Protein 5GTU (pdb70)

Solvent-accessible surface area: 9617 Å² total; per-residue (Å²): 98,84,67,38,79,3,0,0,0,0,0,0,0,6,7,83,102,58,26,126,37,7,24,74,69,0,88,130,12,7,38,90,61,27,10,75,31,0,1,0,0,0,3,1,16,27,147,105,4,62,59,56,0,96,82,5,9,59,57,20,30,8,0,67,0,62,111,9,129,58,126,134,34,55,73,79,59,63,26,92,5,41,92,0,73,0,0,2,7,0,3,44,64,8,144,88,79,40,43,56,76,34,13,9,93,31,15,127,118,32,92,4,18,0,2,0,10,3,40,18,9,124,47,51,19,67,88,61,88,82,52,2,6,3,7,0,0,0,0,16,18,1,117,13,108,134,85,109,134,28,84,20,2,0,0,0,0,10,2,82,63,43,25,0,15,0,12,1,0,16,15,82,68,93,104,22,96,12,52,106,49,78,2,125,64,115,166,77,30,84,54,48,1,0,0,1,88,58,147,39,1,110,21,13,110,66,29,135,120,192

Foldseek 3Di:
DPQKAKEWEAELQQPPPFHPDFDPVVVVVQAADPHAAYAYQANCADVVSVVVVCRRYVHYAYAYDPRHPDPPHHQKDWDDDAPWIEIHHAQPPDPPGPDPVSQVVVCVVSVGQEYEYEQVLDWDWDDDPQGIYTYFGHSRQGAHPVGDGHWHKIWMWIDHHQKIWIWIWTQDPNDIDIDIDMHGRD/DDVCQEDLPRPDPNHPNVVVVVPD

Nearest PDB structures (foldseek):
  6vab-assembly1_C  TM=9.583E-01  e=1.451E-31  Mus musculus
  8p0x-assembly1_N  TM=9.363E-01  e=7.119E-30  Homo sapiens
  5xcj-assembly1_A  TM=9.632E-01  e=2.012E-25  Entamoeba histolytica
  5xck-assembly2_B  TM=9.568E-01  e=1.853E-23  Entamoeba histolytica
  5xch-assembly2_B  TM=9.525E-01  e=4.375E-23  Entamoeba histolytica

InterPro domains:
  IPR000979 Phosphodiesterase MJ0936/Vps29 [PTHR11124] (1-181)
  IPR000979 Phosphodiesterase MJ0936/Vps29 [TIGR00040] (1-142)
  IPR024654 Calcineurin-like phosphoesterase domain, lpxH-type [PF12850] (1-156)
  IPR028661 Vacuolar protein sorting-associated protein 29 [cd07394] (2-179)
  IPR029052 Metallo-dependent phosphatase-like [G3DSA:3.60.21.10] (1-182)
  IPR029052 Metallo-dependent phosphatase-like [SSF56300] (1-180)

CATH classification: 3.60.21.10

Secondary structure (DSSP, 8-state):
-TT-EEEEEE----TTTT-SS--HHHHHH--TTS-SEEEE-S---SHHHHHHHHHH-SEEEE---TT-S-TTS-SEEEEEETTEEEEEE-STTSSSTT-HHHHHHHHHHHT-SEEEE-SS--EEEEEETTEEEEEE--TT----SS-S----EEEEEEEETTEEEEEEEEEETTEEEEEEEEEE--/--TTTSSTT---TT-HHHHHHH--

Sequence (210 aa):
MAGHRLVLVLGDLHIPHRCNSLPAKFKKLLVPGKIQHILCTGNLCTKESYDYLKTLAGDVHIVRGDFDENLNYPEQKVVTVGQFKIGLIHGHQVIPWGDMASLALLQRQFDVDILISGHTHKFEAFEHENKFYINPGSATGAYNALETNIIPSFVLMDIQASTVVTYVYQLIGDDVKVERIEYKKPQDLMINNPLSQDEGSLWNKFFQDK

GO terms:
  GO:0030906 retromer, cargo-selective complex (C, IDA)
  GO:0005515 protein binding (F, IPI)
  GO:0030904 retromer complex (C, IDA)
  GO:0032456 endocytic recycling (P, IMP)
  GO:0005829 cytosol (C, TAS)
  GO:0005768 endosome (C, IDA)
  GO:0005829 cytosol (C, IDA)
  GO:0032991 protein-containing complex (C, IDA)

B-factor: mean 31.4, std 12.89, range [16.46, 98.5]

Structure (mmCIF, N/CA/C/O backbone):
data_5GTU
#
_entry.id   5GTU
#
_cell.length_a   43.881
_cell.length_b   63.832
_cell.length_c   78.010
_cell.angle_alpha   90.00
_cell.angle_beta   90.00
_cell.angle_gamma   90.00
#
_symmetry.space_group_name_H-M   'P 21 21 21'
#
loop_
_entity.id
_entity.type
_entity.pdbx_description
1 polymer 'Vacuolar protein sorting-associated protein 29'
2 polymer 'TBC1 domain family member 5'
3 water water
#
loop_
_atom_site.group_PDB
_atom_site.id
_atom_site.type_symbol
_atom_site.label_atom_id
_atom_site.label_alt_id
_atom_site.label_comp_id
_atom_site.label_asym_id
_atom_site.label_entity_id
_atom_site.label_seq_id
_atom_site.pdbx_PDB_ins_code
_atom_site.Cartn_x
_atom_site.Cartn_y
_atom_site.Cartn_z
_atom_site.occupancy
_atom_site.B_iso_or_equiv
_atom_site.auth_seq_id
_atom_site.auth_comp_id
_atom_site.auth_asym_id
_atom_site.auth_atom_id
_atom_site.pdbx_PDB_model_num
ATOM 1 N N . MET A 1 1 ? -4.037 5.441 -8.158 1.00 62.87 -3 MET A N 1
ATOM 2 C CA . MET A 1 1 ? -2.832 4.550 -7.929 1.00 62.46 -3 MET A CA 1
ATOM 3 C C . MET A 1 1 ? -3.039 3.227 -7.035 1.00 55.67 -3 MET A C 1
ATOM 4 O O . MET A 1 1 ? -2.141 2.371 -6.951 1.00 50.24 -3 MET A O 1
ATOM 9 N N . ALA A 1 2 ? -4.208 3.007 -6.409 1.00 51.92 -2 ALA A N 1
ATOM 10 C CA . ALA A 1 2 ? -4.551 1.680 -5.785 1.00 44.52 -2 ALA A CA 1
ATOM 11 C C . ALA A 1 2 ? -4.477 0.446 -6.762 1.00 43.17 -2 ALA A C 1
ATOM 12 O O . ALA A 1 2 ? -4.738 0.598 -7.954 1.00 48.82 -2 ALA A O 1
ATOM 14 N N . GLY A 1 3 ? -4.113 -0.760 -6.277 1.00 39.90 -1 GLY A N 1
ATOM 15 C CA . GLY A 1 3 ? -4.012 -1.964 -7.125 1.00 40.17 -1 GLY A CA 1
ATOM 16 C C . GLY A 1 3 ? -2.717 -2.175 -7.869 1.00 40.56 -1 GLY A C 1
ATOM 17 O O . GLY A 1 3 ? -2.573 -3.086 -8.642 1.00 48.38 -1 GLY A O 1
ATOM 18 N N . HIS A 1 4 ? -1.766 -1.267 -7.667 1.00 31.53 0 HIS A N 1
ATOM 19 C CA . HIS A 1 4 ? -0.412 -1.442 -8.079 1.00 29.05 0 HIS A CA 1
ATOM 20 C C . HIS A 1 4 ? 0.434 -2.176 -7.064 1.00 29.27 0 HIS A C 1
ATOM 21 O O . HIS A 1 4 ? 0.155 -2.165 -5.885 1.00 32.93 0 HIS A O 1
ATOM 28 N N . ARG A 1 5 ? 1.420 -2.898 -7.567 1.00 26.38 1 ARG A N 1
ATOM 29 C CA . ARG A 1 5 ? 2.411 -3.581 -6.726 1.00 24.05 1 ARG A CA 1
ATOM 30 C C . ARG A 1 5 ? 3.807 -3.012 -7.006 1.00 24.53 1 ARG A C 1
ATOM 31 O O . ARG A 1 5 ? 4.237 -3.092 -8.088 1.00 25.23 1 ARG A O 1
ATOM 39 N N . LEU A 1 6 ? 4.417 -2.400 -6.024 1.00 22.01 2 LEU A N 1
ATOM 40 C CA . LEU A 1 6 ? 5.722 -1.779 -6.192 1.00 22.00 2 LEU A CA 1
ATOM 41 C C . LEU A 1 6 ? 6.819 -2.686 -5.609 1.00 22.30 2 LEU A C 1
ATOM 42 O O . LEU A 1 6 ? 6.766 -3.113 -4.432 1.00 22.11 2 LEU A O 1
ATOM 47 N N . VAL A 1 7 ? 7.775 -3.004 -6.459 1.00 20.21 3 VAL A N 1
ATOM 48 C CA . VAL A 1 7 ? 8.860 -3.961 -6.120 1.00 19.01 3 VAL A CA 1
ATOM 49 C C . VAL A 1 7 ? 10.232 -3.258 -6.324 1.00 20.04 3 VAL A C 1
ATOM 50 O O . VAL A 1 7 ? 10.557 -2.871 -7.472 1.00 20.74 3 VAL A O 1
ATOM 54 N N . LEU A 1 8 ? 10.941 -3.105 -5.227 1.00 19.08 4 LEU A N 1
ATOM 55 C CA . LEU A 1 8 ? 12.310 -2.598 -5.288 1.00 17.65 4 LEU A CA 1
ATOM 56 C C . LEU A 1 8 ? 13.250 -3.680 -5.747 1.00 18.41 4 LEU A C 1
ATOM 57 O O . LEU A 1 8 ? 13.185 -4.790 -5.196 1.00 18.71 4 LEU A O 1
ATOM 62 N N . VAL A 1 9 ? 14.120 -3.358 -6.667 1.00 18.62 5 VAL A N 1
ATOM 63 C CA . VAL A 1 9 ? 15.122 -4.274 -7.124 1.00 17.60 5 VAL A CA 1
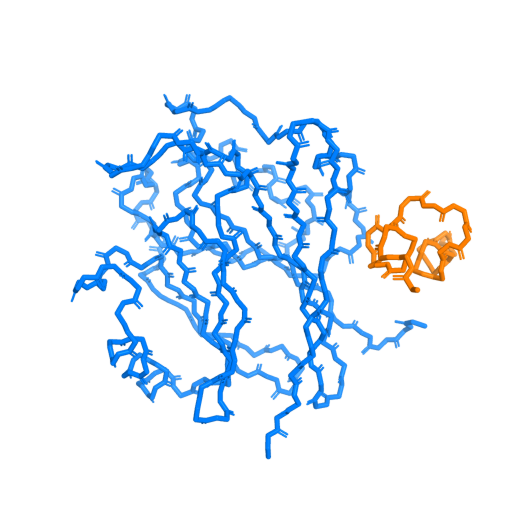ATOM 64 C C . VAL A 1 9 ? 16.506 -3.669 -7.015 1.00 17.31 5 VAL A C 1
ATOM 65 O O . VAL A 1 9 ? 16.735 -2.583 -7.586 1.00 18.12 5 VAL A O 1
ATOM 69 N N . LEU A 1 10 ? 17.374 -4.270 -6.233 1.00 17.58 6 LE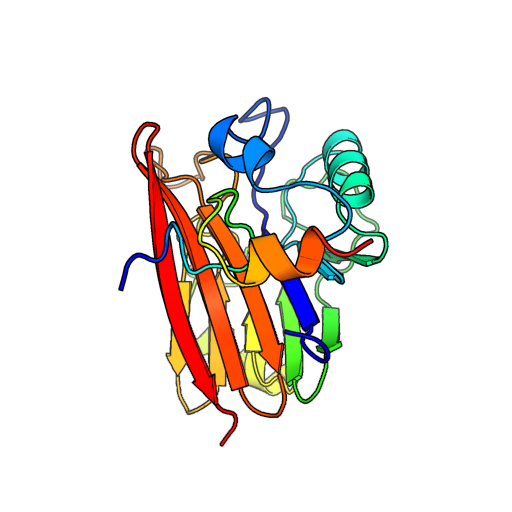U A N 1
ATOM 70 C CA . LEU A 1 10 ? 18.699 -3.665 -6.034 1.00 16.62 6 LEU A CA 1
ATOM 71 C C . LEU A 1 10 ? 19.692 -4.743 -5.624 1.00 18.34 6 LEU A C 1
ATOM 72 O O . LEU A 1 10 ? 19.314 -5.881 -5.228 1.00 18.48 6 LEU A O 1
ATOM 77 N N . GLY A 1 11 ? 20.978 -4.383 -5.589 1.00 18.23 7 GLY A N 1
ATOM 78 C CA . GLY A 1 11 ? 21.973 -5.288 -5.085 1.00 18.95 7 GLY A CA 1
ATOM 79 C C . GLY A 1 11 ? 23.366 -4.791 -5.377 1.00 18.26 7 GLY A C 1
ATOM 80 O O . GLY A 1 11 ? 23.570 -3.634 -5.784 1.00 18.23 7 GLY A O 1
ATOM 81 N N . ASP A 1 12 ? 24.333 -5.685 -5.132 1.00 17.93 8 ASP A N 1
ATOM 82 C CA . ASP A 1 12 ? 25.756 -5.347 -5.343 1.00 18.65 8 ASP A CA 1
ATOM 83 C C . ASP A 1 12 ? 26.120 -4.064 -4.583 1.00 19.69 8 ASP A C 1
ATOM 84 O O . ASP A 1 12 ? 26.870 -3.212 -5.111 1.00 20.32 8 ASP A O 1
ATOM 89 N N . LEU A 1 13 ? 25.695 -4.036 -3.361 1.00 19.00 9 LEU A N 1
ATOM 90 C CA . LEU A 1 13 ? 25.978 -2.924 -2.420 1.00 19.60 9 LEU A CA 1
ATOM 91 C C . LEU A 1 13 ? 27.482 -2.956 -2.020 1.00 21.67 9 LEU A C 1
ATOM 92 O O . LEU A 1 13 ? 28.125 -1.893 -1.942 1.00 22.70 9 LEU A O 1
ATOM 97 N N . HIS A 1 14 ? 27.961 -4.136 -1.598 1.00 20.30 10 HIS A N 1
ATOM 98 C CA . HIS A 1 14 ? 29.349 -4.302 -1.186 1.00 20.50 10 HIS A CA 1
ATOM 99 C C . HIS A 1 14 ? 29.680 -3.368 0.005 1.00 24.02 10 HIS A C 1
ATOM 100 O O . HIS A 1 14 ? 30.741 -2.828 0.094 1.00 25.09 10 HIS A O 1
ATOM 107 N N . ILE A 1 15 ? 28.753 -3.290 0.939 1.00 23.43 11 ILE A N 1
ATOM 108 C CA . ILE A 1 15 ? 28.927 -2.636 2.219 1.00 25.01 11 ILE A CA 1
ATOM 109 C C . ILE A 1 15 ? 29.354 -3.730 3.242 1.00 25.93 11 ILE A C 1
ATOM 110 O O . ILE A 1 15 ? 28.670 -4.729 3.335 1.00 24.90 11 ILE A O 1
ATOM 115 N N . PRO A 1 16 ? 30.441 -3.558 3.979 1.00 25.14 12 PRO A N 1
ATOM 116 C CA . PRO A 1 16 ? 31.199 -2.302 4.125 1.00 29.79 12 PRO A CA 1
ATOM 117 C C . PRO A 1 16 ? 32.537 -2.301 3.447 1.00 31.03 12 PRO A C 1
ATOM 118 O O . PRO A 1 16 ? 33.227 -1.307 3.601 1.00 34.51 12 PRO A O 1
ATOM 122 N N . HIS A 1 17 ? 32.880 -3.364 2.710 1.00 29.08 13 HIS A N 1
ATOM 123 C CA . HIS A 1 17 ? 34.284 -3.532 2.285 1.00 34.08 13 HIS A CA 1
ATOM 124 C C . HIS A 1 17 ? 34.600 -2.601 1.083 1.00 31.68 13 HIS A C 1
ATOM 125 O O . HIS A 1 17 ? 35.722 -2.091 0.995 1.00 38.28 13 HIS A O 1
ATOM 127 N N . ARG A 1 18 ? 33.655 -2.329 0.193 1.00 27.65 14 ARG A N 1
ATOM 128 C CA . ARG A 1 18 ? 33.837 -1.410 -0.895 1.00 26.86 14 ARG A CA 1
ATOM 129 C C . ARG A 1 18 ? 33.176 -0.045 -0.700 1.00 30.71 14 ARG A C 1
ATOM 130 O O . ARG A 1 18 ? 33.694 0.917 -1.155 1.00 37.35 14 ARG A O 1
ATOM 138 N N . CYS A 1 19 ? 32.043 0.012 -0.069 1.00 27.71 15 CYS A N 1
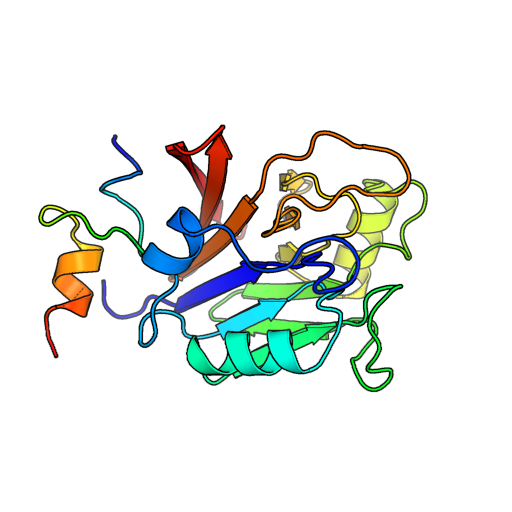ATOM 139 C CA . CYS A 1 19 ? 31.246 1.246 0.137 1.00 29.44 15 CYS A CA 1
ATOM 140 C C . CYS A 1 19 ? 30.712 1.257 1.510 1.00 30.78 15 CYS A C 1
ATOM 141 O O . CYS A 1 19 ? 30.545 0.191 2.131 1.00 30.08 15 CYS A O 1
ATOM 144 N N . ASN A 1 20 ? 30.492 2.442 2.053 1.00 33.49 16 ASN A N 1
ATOM 145 C CA . ASN A 1 20 ? 29.897 2.501 3.421 1.00 33.81 16 ASN A CA 1
ATOM 146 C C . ASN A 1 20 ? 28.393 2.620 3.502 1.00 32.89 16 ASN A C 1
ATOM 147 O O . ASN A 1 20 ? 27.830 2.262 4.526 1.00 35.78 16 ASN A O 1
ATOM 152 N N . SER A 1 21 ? 27.696 3.095 2.448 1.00 31.90 17 SER A N 1
ATOM 153 C CA . SER A 1 21 ? 26.268 3.375 2.538 1.00 30.89 17 SER A CA 1
ATOM 154 C C . SER A 1 21 ? 25.704 3.522 1.120 1.00 29.52 17 SER A C 1
ATOM 155 O O . SER A 1 21 ? 26.452 3.824 0.241 1.00 29.77 17 SER A O 1
ATOM 158 N N . LEU A 1 22 ? 24.399 3.422 0.948 1.00 27.98 18 LEU A N 1
ATOM 159 C CA . LEU A 1 22 ? 23.800 3.945 -0.261 1.00 28.34 18 LEU A CA 1
ATOM 160 C C . LEU A 1 22 ? 24.034 5.436 -0.293 1.00 28.82 18 LEU A C 1
ATOM 161 O O . LEU A 1 22 ? 24.134 6.084 0.762 1.00 31.76 18 LEU A O 1
ATOM 166 N N . PRO A 1 23 ? 24.060 6.009 -1.501 1.00 28.88 19 PRO A N 1
ATOM 167 C CA . PRO A 1 23 ? 24.100 7.454 -1.646 1.00 29.63 19 PRO A CA 1
ATOM 168 C C . PRO A 1 23 ? 22.953 8.212 -0.990 1.00 28.66 19 PRO A C 1
ATOM 169 O O . PRO A 1 23 ? 21.823 7.700 -1.014 1.00 29.01 19 PRO A O 1
ATOM 173 N N . ALA A 1 24 ? 23.256 9.384 -0.443 1.00 29.21 20 ALA A N 1
ATOM 174 C CA . ALA A 1 24 ? 22.228 10.189 0.231 1.00 32.21 20 ALA A CA 1
ATOM 175 C C . ALA A 1 24 ? 21.007 10.441 -0.655 1.00 31.17 20 ALA A C 1
ATOM 176 O O . ALA A 1 24 ? 19.861 10.387 -0.182 1.00 33.01 20 ALA A O 1
ATOM 178 N N . LYS A 1 25 ? 21.189 10.757 -1.930 1.00 31.40 21 LYS A N 1
ATOM 179 C CA . LYS A 1 25 ? 20.025 11.037 -2.825 1.00 33.46 21 LYS A CA 1
ATOM 180 C C . LYS A 1 25 ? 19.210 9.847 -3.040 1.00 33.05 21 LYS A C 1
ATOM 181 O O . LYS A 1 25 ? 18.020 9.958 -3.238 1.00 33.96 21 LYS A O 1
ATOM 187 N N . PHE A 1 26 ? 19.810 8.661 -2.967 1.00 30.04 22 PHE A N 1
ATOM 188 C CA . PHE A 1 26 ? 18.981 7.437 -2.984 1.00 29.78 22 PHE A CA 1
ATOM 189 C C . PHE A 1 26 ? 18.206 7.152 -1.710 1.00 28.37 22 PHE A C 1
ATOM 190 O O . PHE A 1 26 ? 17.069 6.829 -1.793 1.00 28.90 22 PHE A O 1
ATOM 198 N N . LYS A 1 27 ? 18.809 7.410 -0.543 1.00 31.06 23 LYS A N 1
ATOM 199 C CA . LYS A 1 27 ? 18.131 7.185 0.716 1.00 34.04 23 LYS A CA 1
ATOM 200 C C . LYS A 1 27 ? 16.958 8.165 0.864 1.00 32.66 23 LYS A C 1
ATOM 201 O O . LYS A 1 27 ? 15.974 7.814 1.480 1.00 37.92 23 LYS A O 1
ATOM 207 N N . LYS A 1 28 ? 17.011 9.354 0.262 1.00 30.95 24 LYS A N 1
ATOM 208 C CA . LYS A 1 28 ? 15.895 10.311 0.341 1.00 35.62 24 LYS A CA 1
ATOM 209 C C . LYS A 1 28 ? 14.678 9.725 -0.386 1.00 34.04 24 LYS A C 1
ATOM 210 O O . LYS A 1 28 ? 13.577 10.008 -0.017 1.00 36.93 24 LYS A O 1
ATOM 216 N N . LEU A 1 29 ? 14.883 8.930 -1.472 1.00 30.54 25 LEU A N 1
ATOM 217 C CA . LEU A 1 29 ? 13.791 8.296 -2.205 1.00 29.41 25 LEU A CA 1
ATOM 218 C C . LEU A 1 29 ? 13.303 7.027 -1.530 1.00 28.79 25 LEU A C 1
ATOM 219 O O . LEU A 1 29 ? 12.098 6.678 -1.621 1.00 30.83 25 LEU A O 1
ATOM 224 N N . LEU A 1 30 ? 14.229 6.344 -0.886 1.00 27.14 26 LEU A N 1
ATOM 225 C CA . LEU A 1 30 ? 13.933 5.019 -0.327 1.00 28.29 26 LEU A CA 1
ATOM 226 C C . LEU A 1 30 ? 13.462 5.202 1.111 1.00 32.76 26 LEU A C 1
ATOM 227 O O . LEU A 1 30 ? 14.260 5.255 2.050 1.00 33.49 26 LEU A O 1
ATOM 232 N N . VAL A 1 31 ? 12.150 5.337 1.235 1.00 34.78 27 VAL A N 1
ATOM 233 C CA . VAL A 1 31 ? 11.513 5.640 2.504 1.00 33.74 27 VAL A CA 1
ATOM 234 C C . VAL A 1 31 ? 10.563 4.507 2.789 1.00 33.49 27 VAL A C 1
ATOM 235 O O . VAL A 1 31 ? 10.152 3.859 1.858 1.00 32.23 27 VAL A O 1
ATOM 239 N N . PRO A 1 32 ? 10.248 4.274 4.070 1.00 33.69 28 PRO A N 1
ATOM 240 C CA . PRO A 1 32 ? 9.309 3.210 4.426 1.00 35.51 28 PRO A CA 1
ATOM 241 C C . PRO A 1 32 ? 7.920 3.559 3.970 1.00 36.86 28 PRO A C 1
ATOM 242 O O . PRO A 1 32 ? 7.620 4.726 3.738 1.00 36.61 28 PRO A O 1
ATOM 246 N N . GLY A 1 33 ? 7.123 2.513 3.793 1.00 40.01 29 GLY A N 1
ATOM 247 C CA . GLY A 1 33 ? 5.683 2.611 3.621 1.00 35.80 29 GLY A CA 1
ATOM 248 C C . GLY A 1 33 ? 5.256 2.726 2.199 1.00 35.80 29 GLY A C 1
ATOM 249 O O . GLY A 1 33 ? 4.091 3.022 1.952 1.00 39.42 29 GLY A O 1
ATOM 250 N N . LYS A 1 34 ? 6.161 2.479 1.270 1.00 31.47 30 LYS A N 1
ATOM 251 C CA . LYS A 1 34 ? 5.827 2.587 -0.146 1.00 29.57 30 LYS A CA 1
ATOM 252 C C . LYS A 1 34 ? 5.979 1.296 -0.897 1.00 28.16 30 LYS A C 1
ATOM 253 O O . LYS A 1 34 ? 5.171 0.954 -1.752 1.00 31.43 30 LYS A O 1
ATOM 259 N N . ILE A 1 35 ? 7.109 0.617 -0.668 1.00 26.02 31 ILE A N 1
ATOM 260 C CA . ILE A 1 35 ? 7.455 -0.598 -1.392 1.00 24.27 31 ILE A CA 1
ATOM 261 C C . ILE A 1 35 ? 6.858 -1.817 -0.697 1.00 24.22 31 ILE A C 1
ATOM 262 O O . ILE A 1 35 ? 6.890 -1.933 0.496 1.00 26.48 31 ILE A O 1
ATOM 267 N N . GLN A 1 36 ? 6.291 -2.725 -1.518 1.00 22.94 32 GLN A N 1
ATOM 268 C CA . GLN A 1 36 ? 5.637 -3.962 -1.043 1.00 23.89 32 GLN A CA 1
ATOM 269 C C . GLN A 1 36 ? 6.552 -5.170 -0.993 1.00 23.47 32 GLN A C 1
ATOM 270 O O . GLN A 1 36 ? 6.421 -5.982 -0.040 1.00 26.72 32 GLN A O 1
ATOM 276 N N . HIS A 1 37 ? 7.466 -5.250 -1.921 1.00 21.17 33 HIS A N 1
ATOM 277 C CA . HIS A 1 37 ? 8.398 -6.366 -1.995 1.00 19.43 33 HIS A CA 1
ATOM 278 C C . HIS A 1 37 ? 9.780 -5.845 -2.372 1.00 18.76 33 HIS A C 1
ATOM 279 O O . HIS A 1 37 ? 9.870 -4.937 -3.214 1.00 20.07 33 HIS A O 1
ATOM 286 N N . ILE A 1 38 ? 10.804 -6.497 -1.869 1.00 19.35 34 ILE A N 1
ATOM 287 C CA . ILE A 1 38 ? 12.176 -6.214 -2.287 1.00 19.21 34 ILE A CA 1
ATOM 288 C C . ILE A 1 38 ? 12.795 -7.449 -2.869 1.00 17.47 34 ILE A C 1
ATOM 289 O O . ILE A 1 38 ? 12.757 -8.524 -2.153 1.00 19.31 34 ILE A O 1
ATOM 294 N N . LEU A 1 39 ? 13.319 -7.364 -4.079 1.00 17.62 35 LEU A N 1
ATOM 295 C CA . LEU A 1 39 ? 14.048 -8.442 -4.700 1.00 17.36 35 LEU A CA 1
ATOM 296 C C . LEU A 1 39 ? 15.507 -7.988 -4.840 1.00 18.15 35 LEU A C 1
ATOM 297 O O . LEU A 1 39 ? 15.851 -7.104 -5.639 1.00 19.00 35 LEU A O 1
ATOM 302 N N . CYS A 1 40 ? 16.336 -8.587 -4.041 1.00 17.48 36 CYS A N 1
ATOM 303 C CA . CYS A 1 40 ? 17.763 -8.210 -3.968 1.00 16.68 36 CYS A CA 1
ATOM 304 C C . CYS A 1 40 ? 18.630 -9.274 -4.615 1.00 16.65 36 CYS A C 1
ATOM 305 O O . CYS A 1 40 ? 18.547 -10.446 -4.256 1.00 17.19 36 CYS A O 1
ATOM 308 N N . THR A 1 41 ? 19.507 -8.833 -5.491 1.00 17.41 37 THR A N 1
ATOM 309 C CA . THR A 1 41 ? 20.405 -9.740 -6.224 1.00 16.79 37 THR A CA 1
ATOM 310 C C . THR A 1 41 ? 21.602 -10.213 -5.360 1.00 17.29 37 THR A C 1
ATOM 311 O O . THR A 1 41 ? 22.318 -11.084 -5.791 1.00 18.36 37 THR A O 1
ATOM 315 N N . GLY A 1 42 ? 21.766 -9.685 -4.153 1.00 16.46 38 GLY A N 1
ATOM 316 C CA . GLY A 1 42 ? 22.809 -10.132 -3.273 1.00 18.80 38 GLY A CA 1
ATOM 317 C C . GLY A 1 42 ? 23.987 -9.221 -3.243 1.00 17.85 38 GLY A C 1
ATOM 318 O O . GLY A 1 42 ? 23.972 -8.106 -3.761 1.00 19.44 38 GLY A O 1
ATOM 319 N N . ASN A 1 43 ? 25.049 -9.710 -2.629 1.00 17.41 39 ASN A N 1
ATOM 320 C CA . ASN A 1 43 ? 26.271 -8.893 -2.344 1.00 19.93 39 ASN A CA 1
ATOM 321 C C . ASN A 1 43 ? 25.929 -7.651 -1.486 1.00 19.37 39 ASN A C 1
ATOM 322 O O . ASN A 1 43 ? 26.194 -6.538 -1.890 1.00 20.37 39 ASN A O 1
ATOM 327 N N . LEU A 1 44 ? 25.321 -7.887 -0.340 1.00 19.33 40 LEU A N 1
ATOM 328 C CA . LEU A 1 44 ? 24.947 -6.881 0.643 1.00 20.74 40 LEU A CA 1
ATOM 329 C C . LEU A 1 44 ? 26.111 -6.126 1.244 1.00 22.62 40 LEU A C 1
ATOM 330 O O . LEU A 1 44 ? 26.151 -4.901 1.115 1.00 21.87 40 LEU A O 1
ATOM 335 N N . CYS A 1 45 ? 27.083 -6.757 1.865 1.00 22.96 41 CYS A N 1
ATOM 336 C CA . CYS A 1 45 ? 27.382 -8.204 2.024 1.00 20.18 41 CYS A CA 1
ATOM 337 C C . CYS A 1 45 ? 27.156 -8.690 3.410 1.00 22.12 41 CYS A C 1
ATOM 338 O O . CYS A 1 45 ? 27.583 -9.782 3.753 1.00 24.33 41 CYS A O 1
ATOM 341 N N . THR A 1 46 ? 26.573 -7.880 4.321 1.00 22.25 42 THR A N 1
ATOM 342 C CA . THR A 1 46 ? 26.426 -8.244 5.695 1.00 24.43 42 THR A CA 1
ATOM 343 C C . THR A 1 46 ? 25.027 -7.892 6.225 1.00 23.64 42 THR A C 1
ATOM 344 O O . THR A 1 46 ? 24.228 -7.267 5.545 1.00 23.65 42 THR A O 1
ATOM 348 N N . LYS A 1 47 ? 24.768 -8.441 7.392 1.00 26.30 43 LYS A N 1
ATOM 349 C CA . LYS A 1 47 ? 23.463 -8.259 8.027 1.00 26.51 43 LYS A CA 1
ATOM 350 C C . LYS A 1 47 ? 23.040 -6.740 8.146 1.00 27.52 43 LYS A C 1
ATOM 351 O O . LYS A 1 47 ? 21.841 -6.440 8.042 1.00 27.35 43 LYS A O 1
ATOM 357 N N . GLU A 1 48 ? 23.993 -5.844 8.319 1.00 28.09 44 GLU A N 1
ATOM 358 C CA . GLU A 1 48 ? 23.640 -4.428 8.458 1.00 29.13 44 GLU A CA 1
ATOM 359 C C . GLU A 1 48 ? 22.761 -4.014 7.284 1.00 27.38 44 GLU A C 1
ATOM 360 O O . GLU A 1 48 ? 21.728 -3.319 7.454 1.00 26.37 44 GLU A O 1
ATOM 366 N N . SER A 1 49 ? 23.139 -4.434 6.087 1.00 25.65 45 SER A N 1
ATOM 367 C CA . SER A 1 49 ? 22.376 -4.027 4.882 1.00 24.00 45 SER A CA 1
ATOM 368 C C . SER A 1 49 ? 21.011 -4.735 4.750 1.00 22.66 45 SER A C 1
ATOM 369 O O . SER A 1 49 ? 20.053 -4.184 4.250 1.00 23.50 45 SER A O 1
ATOM 372 N N . TYR A 1 50 ? 20.946 -5.994 5.199 1.00 22.64 46 TYR A N 1
ATOM 373 C CA . TYR A 1 50 ? 19.699 -6.714 5.266 1.00 22.50 46 TYR A CA 1
ATOM 374 C C . TYR A 1 50 ? 18.728 -5.993 6.163 1.00 24.09 46 TYR A C 1
ATOM 375 O O . TYR A 1 50 ? 17.580 -5.789 5.815 1.00 24.43 46 TYR A O 1
ATOM 384 N N . ASP A 1 51 ? 19.196 -5.608 7.333 1.00 24.28 47 ASP A N 1
ATOM 385 C CA . ASP A 1 51 ? 18.403 -4.905 8.342 1.00 27.58 47 ASP A CA 1
ATOM 386 C C . ASP A 1 51 ? 17.917 -3.596 7.740 1.00 26.29 47 ASP A C 1
ATOM 387 O O . ASP A 1 51 ? 16.706 -3.219 7.919 1.00 27.39 47 ASP A O 1
ATOM 392 N N . TYR A 1 52 ? 18.752 -2.912 6.994 1.00 24.20 48 TYR A N 1
ATOM 393 C CA . TYR A 1 52 ? 18.318 -1.737 6.265 1.00 25.15 48 TYR A CA 1
ATOM 394 C C . TYR A 1 52 ? 17.160 -2.024 5.297 1.00 24.90 48 TYR A C 1
ATOM 395 O O . TYR A 1 52 ? 16.152 -1.318 5.269 1.00 24.95 48 TYR A O 1
ATOM 404 N N . LEU A 1 53 ? 17.263 -3.066 4.489 1.00 23.06 49 LEU A N 1
ATOM 405 C CA . LEU A 1 53 ? 16.171 -3.420 3.596 1.00 23.44 49 LEU A CA 1
ATOM 406 C C . LEU A 1 53 ? 14.882 -3.643 4.359 1.00 23.49 49 LEU A C 1
ATOM 407 O O . LEU A 1 53 ? 13.822 -3.213 3.882 1.00 24.02 49 LEU A O 1
ATOM 412 N N . LYS A 1 54 ? 14.957 -4.301 5.523 1.00 23.58 50 LYS A N 1
ATOM 413 C CA . LYS A 1 54 ? 13.748 -4.573 6.328 1.00 25.60 50 LYS A CA 1
ATOM 414 C C . LYS A 1 54 ? 13.055 -3.332 6.839 1.00 28.62 50 LYS A C 1
ATOM 415 O O . LYS A 1 54 ? 11.832 -3.346 7.120 1.00 30.16 50 LYS A O 1
ATOM 421 N N . THR A 1 55 ? 13.785 -2.220 6.925 1.00 27.24 51 THR A N 1
ATOM 422 C CA . THR A 1 55 ? 13.165 -0.980 7.232 1.00 28.95 51 THR A CA 1
ATOM 423 C C . THR A 1 55 ? 12.299 -0.410 6.077 1.00 27.65 51 THR A C 1
ATOM 424 O O . THR A 1 55 ? 11.419 0.470 6.331 1.00 31.54 51 THR A O 1
ATOM 428 N N . LEU A 1 56 ? 12.515 -0.890 4.842 1.00 28.48 52 LEU A N 1
ATOM 429 C CA . LEU A 1 56 ? 11.859 -0.336 3.671 1.00 28.24 52 LEU A CA 1
ATOM 430 C C . LEU A 1 56 ? 10.581 -1.103 3.344 1.00 30.22 52 LEU A C 1
ATOM 431 O O . LEU A 1 56 ? 9.610 -0.524 2.857 1.00 30.12 52 LEU A O 1
ATOM 436 N N . ALA A 1 57 ? 10.609 -2.413 3.599 1.00 26.90 53 ALA A N 1
ATOM 437 C CA . ALA A 1 57 ? 9.488 -3.255 3.264 1.00 26.37 53 ALA A CA 1
ATOM 438 C C . ALA A 1 57 ? 9.644 -4.498 4.184 1.00 26.61 53 ALA A C 1
ATOM 439 O O . ALA A 1 57 ? 10.793 -4.954 4.453 1.00 30.49 53 ALA A O 1
ATOM 441 N N . GLY A 1 58 ? 8.503 -5.074 4.540 1.00 31.03 54 GLY A N 1
ATOM 442 C CA . GLY A 1 58 ? 8.550 -6.300 5.289 1.00 35.31 54 GLY A CA 1
ATOM 443 C C . GLY A 1 58 ? 8.987 -7.535 4.482 1.00 37.80 54 GLY A C 1
ATOM 444 O O . GLY A 1 58 ? 9.742 -8.410 4.982 1.00 41.85 54 GLY A O 1
ATOM 445 N N . ASP A 1 59 ? 8.678 -7.537 3.232 1.00 26.82 55 ASP A N 1
ATOM 446 C CA . ASP A 1 59 ? 8.861 -8.745 2.405 1.00 25.93 55 ASP A CA 1
ATOM 447 C C . ASP A 1 59 ? 10.146 -8.616 1.586 1.00 23.40 55 ASP A C 1
ATOM 448 O O . ASP A 1 59 ? 10.137 -8.051 0.496 1.00 24.37 55 ASP A O 1
ATOM 453 N N . VAL A 1 60 ? 11.230 -9.103 2.110 1.00 23.89 56 VAL A N 1
ATOM 454 C CA . VAL A 1 60 ? 12.596 -8.981 1.572 1.00 22.53 56 VAL A CA 1
ATOM 455 C C . VAL A 1 60 ? 13.082 -10.353 1.061 1.00 21.76 56 VAL A C 1
ATOM 456 O O . VAL A 1 60 ? 13.061 -11.363 1.824 1.00 25.47 56 VAL A O 1
ATOM 460 N N . HIS A 1 61 ? 13.405 -10.405 -0.186 1.00 18.20 57 HIS A N 1
ATOM 461 C CA . HIS A 1 61 ? 13.937 -11.547 -0.870 1.00 18.44 57 HIS A CA 1
ATOM 462 C C . HIS A 1 61 ? 15.394 -11.312 -1.294 1.00 20.19 57 HIS A C 1
ATOM 463 O O . HIS A 1 61 ? 15.659 -10.303 -1.886 1.00 21.03 57 HIS A O 1
ATOM 470 N N . ILE A 1 62 ? 16.293 -12.209 -0.939 1.00 20.21 58 ILE A N 1
ATOM 471 C CA . ILE A 1 62 ? 17.677 -12.044 -1.246 1.00 18.87 58 ILE A CA 1
ATOM 472 C C . ILE A 1 62 ? 18.176 -13.410 -1.865 1.00 20.84 58 ILE A C 1
ATOM 473 O O . ILE A 1 62 ? 17.790 -14.470 -1.344 1.00 21.82 58 ILE A O 1
ATOM 478 N N . VAL A 1 63 ? 19.057 -13.328 -2.870 1.00 17.82 59 VAL A N 1
ATOM 479 C CA . VAL A 1 63 ? 19.798 -14.449 -3.348 1.00 17.19 59 VAL A CA 1
ATOM 480 C C . VAL A 1 63 ? 21.262 -14.272 -3.095 1.00 18.47 59 VAL A C 1
ATOM 481 O O . VAL A 1 63 ? 21.714 -13.150 -2.813 1.00 19.48 59 VAL A O 1
ATOM 485 N N . ARG A 1 64 ? 21.982 -15.382 -3.086 1.00 17.82 60 ARG A N 1
ATOM 486 C CA . ARG A 1 64 ? 23.357 -15.369 -2.644 1.00 20.51 60 ARG A CA 1
ATOM 487 C C . ARG A 1 64 ? 24.320 -14.792 -3.627 1.00 19.76 60 ARG A C 1
ATOM 488 O O . ARG A 1 64 ? 24.479 -15.317 -4.694 1.00 20.45 60 ARG A O 1
ATOM 496 N N . GLY A 1 65 ? 25.004 -13.722 -3.233 1.00 19.89 61 GLY A N 1
ATOM 497 C CA . GLY A 1 65 ? 26.085 -13.171 -4.061 1.00 20.11 61 GLY A CA 1
ATOM 498 C C . GLY A 1 65 ? 27.406 -13.859 -3.670 1.00 19.39 61 GLY A C 1
ATOM 499 O O . GLY A 1 65 ? 27.546 -14.490 -2.605 1.00 19.97 61 GLY A O 1
ATOM 500 N N . ASP A 1 66 ? 28.377 -13.728 -4.562 1.00 20.21 62 ASP A N 1
ATOM 501 C CA . ASP A 1 66 ? 29.722 -14.251 -4.371 1.00 20.04 62 ASP A CA 1
ATOM 502 C C . ASP A 1 66 ? 30.537 -13.759 -3.212 1.00 20.02 62 ASP A C 1
ATOM 503 O O . ASP A 1 66 ? 31.492 -14.393 -2.829 1.00 24.65 62 ASP A O 1
ATOM 508 N N . PHE A 1 67 ? 30.124 -12.609 -2.690 1.00 19.01 63 PHE A N 1
ATOM 509 C CA . PHE A 1 67 ? 30.695 -11.951 -1.557 1.00 20.12 63 PHE A CA 1
ATOM 510 C C . PHE A 1 67 ? 29.854 -11.827 -0.297 1.00 20.81 63 PHE A C 1
ATOM 511 O O . PHE A 1 67 ? 30.292 -11.345 0.725 1.00 22.37 63 PHE A O 1
ATOM 519 N N . ASP A 1 68 ? 28.592 -12.318 -0.326 1.00 20.10 64 ASP A N 1
ATOM 520 C CA . ASP A 1 68 ? 27.781 -12.326 0.833 1.00 20.61 64 ASP A CA 1
ATOM 521 C C . ASP A 1 68 ? 28.337 -13.184 1.918 1.00 19.17 64 ASP A C 1
ATOM 522 O O . ASP A 1 68 ? 28.833 -14.314 1.673 1.00 22.96 64 ASP A O 1
ATOM 527 N N . GLU A 1 69 ? 28.299 -12.701 3.151 1.00 20.02 65 GLU A N 1
ATOM 528 C CA . GLU A 1 69 ? 28.662 -13.461 4.304 1.00 21.00 65 GLU A CA 1
ATOM 529 C C . GLU A 1 69 ? 27.609 -14.533 4.613 1.00 21.03 65 GLU A C 1
ATOM 530 O O . GLU A 1 69 ? 27.952 -15.612 5.198 1.00 22.51 65 GLU A O 1
ATOM 536 N N . ASN A 1 70 ? 26.322 -14.307 4.259 1.00 21.51 66 ASN A N 1
ATOM 537 C CA . ASN A 1 70 ? 25.296 -15.230 4.753 1.00 22.10 66 ASN A CA 1
ATOM 538 C C . ASN A 1 70 ? 25.079 -16.356 3.681 1.00 21.86 66 ASN A C 1
ATOM 539 O O . ASN A 1 70 ? 24.566 -16.138 2.605 1.00 22.59 66 ASN A O 1
ATOM 544 N N . LEU A 1 71 ? 25.575 -17.533 4.061 1.00 20.43 67 LEU A N 1
ATOM 545 C CA . LEU A 1 71 ? 25.523 -18.672 3.159 1.00 20.71 67 LEU A CA 1
ATOM 546 C C . LEU A 1 71 ? 24.188 -19.394 3.236 1.00 22.86 67 LEU A C 1
ATOM 547 O O . LEU A 1 71 ? 24.022 -20.372 2.507 1.00 24.89 67 LEU A O 1
ATOM 552 N N . ASN A 1 72 ? 23.243 -18.817 3.946 1.00 22.65 68 ASN A N 1
ATOM 553 C CA . ASN A 1 72 ? 21.867 -19.399 3.926 1.00 22.55 68 ASN A CA 1
ATOM 554 C C . ASN A 1 72 ? 21.041 -18.828 2.807 1.00 21.79 68 ASN A C 1
ATOM 555 O O . ASN A 1 72 ? 19.966 -19.430 2.570 1.00 26.25 68 ASN A O 1
ATOM 560 N N . TYR A 1 73 ? 21.418 -17.728 2.172 1.00 20.63 69 TYR A N 1
ATOM 561 C CA . TYR A 1 73 ? 20.610 -17.189 1.117 1.00 21.48 69 TYR A CA 1
ATOM 562 C C . TYR A 1 73 ? 20.574 -18.206 -0.028 1.00 22.59 69 TYR A C 1
ATOM 563 O O . TYR A 1 73 ? 21.559 -18.859 -0.317 1.00 23.21 69 TYR A O 1
ATOM 572 N N . PRO A 1 74 ? 19.410 -18.411 -0.635 1.00 23.53 70 PRO A N 1
ATOM 573 C CA . PRO A 1 74 ? 19.342 -19.292 -1.799 1.00 21.96 70 PRO A CA 1
ATOM 574 C C . PRO A 1 74 ? 20.107 -18.836 -3.016 1.00 21.25 70 PRO A C 1
ATOM 575 O O . PRO A 1 74 ? 20.249 -17.624 -3.221 1.00 21.52 70 PRO A O 1
ATOM 579 N N . GLU A 1 75 ? 20.559 -19.762 -3.875 1.00 22.72 71 GLU A N 1
ATOM 580 C CA . GLU A 1 75 ? 21.262 -19.464 -5.097 1.00 25.97 71 GLU A CA 1
ATOM 581 C C . GLU A 1 75 ? 20.409 -18.703 -6.028 1.00 21.32 71 GLU A C 1
ATOM 582 O O . GLU A 1 75 ? 20.828 -17.836 -6.769 1.00 22.63 71 GLU A O 1
ATOM 588 N N . GLN A 1 76 ? 19.131 -19.067 -6.082 1.00 21.18 72 GLN A N 1
ATOM 589 C CA . GLN A 1 76 ? 18.162 -18.422 -6.981 1.00 20.25 72 GLN A CA 1
ATOM 590 C C . GLN A 1 76 ? 16.777 -18.568 -6.337 1.00 20.38 72 GLN A C 1
ATOM 591 O O . GLN A 1 76 ? 16.563 -19.395 -5.451 1.00 23.11 72 GLN A O 1
ATOM 597 N N . LYS A 1 77 ? 15.870 -17.755 -6.817 1.00 20.89 73 LYS A N 1
ATOM 598 C CA . LYS A 1 77 ? 14.441 -17.788 -6.333 1.00 22.31 73 LYS A CA 1
ATOM 599 C C . LYS A 1 77 ? 13.581 -17.447 -7.50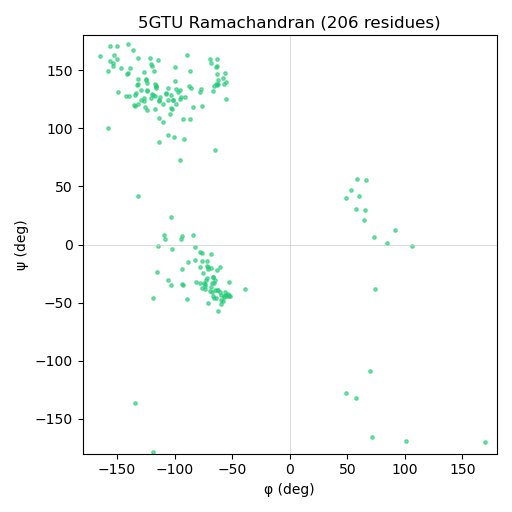5 1.00 20.35 73 LYS A C 1
ATOM 600 O O . LYS A 1 77 ? 13.959 -16.698 -8.408 1.00 20.19 73 LYS A O 1
ATOM 606 N N . VAL A 1 78 ? 12.359 -17.978 -7.464 1.00 20.16 74 VAL A N 1
ATOM 607 C CA . VAL A 1 78 ? 11.283 -17.600 -8.360 1.00 19.88 74 VAL A CA 1
ATOM 608 C C . VAL A 1 78 ? 10.106 -17.148 -7.502 1.00 21.78 74 VAL A C 1
ATOM 609 O O . VAL A 1 78 ? 9.774 -17.827 -6.552 1.00 23.16 74 VAL A O 1
ATOM 613 N N . VAL A 1 79 ? 9.528 -15.989 -7.855 1.00 20.19 75 VAL A N 1
ATOM 614 C CA . VAL A 1 79 ? 8.353 -15.480 -7.131 1.00 20.68 75 VAL A CA 1
ATOM 615 C C . VAL A 1 79 ? 7.318 -15.073 -8.139 1.00 20.66 75 VAL A C 1
ATOM 616 O O . VAL A 1 79 ? 7.608 -14.797 -9.287 1.00 23.40 75 VAL A O 1
ATOM 620 N N . THR A 1 80 ? 6.076 -14.971 -7.673 1.00 20.70 76 THR A N 1
ATOM 621 C CA . THR A 1 80 ? 4.987 -14.467 -8.482 1.00 21.30 76 THR A CA 1
ATOM 622 C C . THR A 1 80 ? 4.492 -13.193 -7.825 1.00 21.01 76 THR A C 1
ATOM 623 O O . THR A 1 80 ? 4.198 -13.201 -6.665 1.00 21.29 76 THR A O 1
ATOM 627 N N . VAL A 1 81 ? 4.405 -12.086 -8.637 1.00 20.60 77 VAL A N 1
ATOM 628 C CA . VAL A 1 81 ? 3.862 -10.828 -8.138 1.00 20.63 77 VAL A CA 1
ATOM 629 C C . VAL A 1 81 ? 2.855 -10.406 -9.200 1.00 21.26 77 VAL A C 1
ATOM 630 O O . VAL A 1 81 ? 3.227 -10.213 -10.381 1.00 21.79 77 VAL A O 1
ATOM 634 N N . GLY A 1 82 ? 1.615 -10.252 -8.815 1.00 21.42 78 GLY A N 1
ATOM 635 C CA . GLY A 1 82 ? 0.618 -10.043 -9.767 1.00 23.36 78 GLY A CA 1
ATOM 636 C C . GLY A 1 82 ? 0.528 -11.172 -10.807 1.00 24.56 78 GLY A C 1
ATOM 637 O O . GLY A 1 82 ? 0.530 -12.334 -10.422 1.00 24.31 78 GLY A O 1
ATOM 638 N N . GLN A 1 83 ? 0.480 -10.770 -12.052 1.00 22.92 79 GLN A N 1
ATOM 639 C CA . GLN A 1 83 ? 0.463 -11.700 -13.199 1.00 25.72 79 GLN A CA 1
ATOM 640 C C . GLN A 1 83 ? 1.827 -12.174 -13.565 1.00 23.60 79 GLN A C 1
ATOM 641 O O . GLN A 1 83 ? 1.909 -13.009 -14.469 1.00 26.79 79 GLN A O 1
ATOM 647 N N . PHE A 1 84 ? 2.866 -11.732 -12.928 1.00 21.97 80 PHE A N 1
ATOM 648 C CA . PHE A 1 84 ? 4.239 -12.002 -13.371 1.00 22.48 80 PHE A CA 1
ATOM 649 C C . PHE A 1 84 ? 4.998 -12.996 -12.509 1.00 22.13 80 PHE A C 1
ATOM 650 O O . PHE A 1 84 ? 5.034 -12.906 -11.292 1.00 25.02 80 PHE A O 1
ATOM 658 N N . LYS A 1 85 ? 5.578 -13.983 -13.194 1.00 21.05 81 LYS A N 1
ATOM 659 C CA . LYS A 1 85 ? 6.575 -14.867 -12.584 1.00 20.50 81 LYS A CA 1
ATOM 660 C C . LYS A 1 85 ? 7.978 -14.286 -12.811 1.00 20.96 81 LYS A C 1
ATOM 661 O O . LYS A 1 85 ? 8.293 -13.927 -13.962 1.00 20.76 81 LYS A O 1
ATOM 667 N N . ILE A 1 86 ? 8.691 -14.142 -11.716 1.00 19.46 82 ILE A N 1
ATOM 668 C CA . ILE A 1 86 ? 9.928 -13.355 -11.714 1.00 18.52 82 ILE A CA 1
ATOM 669 C C . ILE A 1 86 ? 11.038 -14.200 -11.164 1.00 19.47 82 ILE A C 1
ATOM 670 O O . ILE A 1 86 ? 10.899 -14.774 -10.058 1.00 20.37 82 ILE A O 1
ATOM 675 N N . GLY A 1 87 ? 12.126 -14.312 -11.943 1.00 18.01 83 GLY A N 1
ATOM 676 C CA . GLY A 1 87 ? 13.325 -15.076 -11.478 1.00 18.30 83 GLY A CA 1
ATOM 677 C C . GLY A 1 87 ? 14.396 -14.128 -10.938 1.00 19.71 83 GLY A C 1
ATOM 678 O O . GLY A 1 87 ? 14.482 -12.979 -11.390 1.00 18.94 83 GLY A O 1
ATOM 679 N N . LEU A 1 88 ? 15.204 -14.640 -10.025 1.00 18.49 84 LEU A N 1
ATOM 680 C CA . LEU A 1 88 ? 16.179 -13.842 -9.319 1.00 17.25 84 LEU A CA 1
ATOM 681 C C . LEU A 1 88 ? 17.419 -14.635 -9.125 1.00 18.48 84 LEU A C 1
ATOM 682 O O . LEU A 1 88 ? 17.344 -15.737 -8.499 1.00 19.87 84 LEU A O 1
ATOM 687 N N . ILE A 1 89 ? 18.586 -14.118 -9.513 1.00 18.59 85 ILE A N 1
ATOM 688 C CA . ILE A 1 89 ? 19.870 -14.812 -9.323 1.00 18.72 85 ILE A CA 1
ATOM 689 C C . ILE A 1 89 ? 20.945 -13.724 -9.257 1.00 18.30 85 ILE A C 1
ATOM 690 O O . ILE A 1 89 ? 20.828 -12.719 -9.966 1.00 19.27 85 ILE A O 1
ATOM 695 N N . HIS A 1 90 ? 22.043 -13.963 -8.595 1.00 18.58 86 HIS A N 1
ATOM 696 C CA . HIS A 1 90 ? 23.016 -12.883 -8.507 1.00 18.81 86 HIS A CA 1
ATOM 697 C C . HIS A 1 90 ? 23.782 -12.687 -9.776 1.00 19.42 86 HIS A C 1
ATOM 698 O O . HIS A 1 90 ? 24.004 -11.564 -10.249 1.00 20.48 86 HIS A O 1
ATOM 705 N N . GLY A 1 91 ? 24.120 -13.792 -10.471 1.00 19.47 87 GLY A N 1
ATOM 706 C CA . GLY A 1 91 ? 24.661 -13.665 -11.817 1.00 20.47 87 GLY A CA 1
ATOM 707 C C . GLY A 1 91 ? 26.157 -13.912 -12.023 1.00 21.89 87 GLY A C 1
ATOM 708 O O . GLY A 1 91 ? 26.605 -13.943 -13.148 1.00 21.76 87 GLY A O 1
ATOM 709 N N . HIS A 1 92 ? 26.864 -14.203 -10.910 1.00 20.18 88 HIS A N 1
ATOM 710 C CA . HIS A 1 92 ? 28.256 -14.572 -11.040 1.00 20.47 88 HIS A CA 1
ATOM 711 C C . HIS A 1 92 ? 28.422 -15.959 -11.644 1.00 22.51 88 HIS A C 1
ATOM 712 O O . HIS A 1 92 ? 29.498 -16.334 -12.022 1.00 27.05 88 HIS A O 1
ATOM 719 N N . GLN A 1 93 ? 27.290 -16.713 -11.661 1.00 23.61 89 GLN A N 1
ATOM 720 C CA . GLN A 1 93 ? 27.171 -18.039 -12.259 1.00 24.45 89 GLN A CA 1
ATOM 721 C C . GLN A 1 93 ? 27.213 -17.992 -13.758 1.00 25.94 89 GLN A C 1
ATOM 722 O O . GLN A 1 93 ? 27.495 -18.997 -14.399 1.00 29.27 89 GLN A O 1
ATOM 728 N N . VAL A 1 94 ? 26.952 -16.806 -14.360 1.00 23.78 90 VAL A N 1
ATOM 729 C CA . VAL A 1 94 ? 26.865 -16.654 -15.790 1.00 26.45 90 VAL A CA 1
ATOM 730 C C . VAL A 1 94 ? 28.198 -16.184 -16.333 1.00 27.63 90 VAL A C 1
ATOM 731 O O . VAL A 1 94 ? 28.708 -15.159 -15.896 1.00 27.51 90 VAL A O 1
ATOM 735 N N . ILE A 1 95 ? 28.725 -16.936 -17.290 1.00 29.39 91 ILE A N 1
ATOM 736 C CA . ILE A 1 95 ? 30.042 -16.717 -17.800 1.00 30.58 91 ILE A CA 1
ATOM 737 C C . ILE A 1 95 ? 30.022 -16.768 -19.335 1.00 31.22 91 ILE A C 1
ATOM 738 O O . ILE A 1 95 ? 29.500 -17.747 -19.859 1.00 34.98 91 ILE A O 1
ATOM 743 N N . PRO A 1 96 ? 30.396 -15.700 -20.043 1.00 28.14 92 PRO A N 1
ATOM 744 C CA . PRO A 1 96 ? 30.809 -14.385 -19.500 1.00 30.30 92 PRO A CA 1
ATOM 745 C C . PRO A 1 96 ? 29.655 -13.664 -18.895 1.00 28.29 92 PRO A C 1
ATOM 746 O O . PRO A 1 96 ? 28.492 -13.995 -19.165 1.00 26.61 92 PRO A O 1
ATOM 750 N N . TRP A 1 97 ? 29.997 -12.716 -18.045 1.00 27.57 93 TRP A N 1
ATOM 751 C CA . TRP A 1 97 ? 28.953 -12.048 -17.325 1.00 28.42 93 TRP A CA 1
ATOM 752 C C . TRP A 1 97 ? 27.910 -11.397 -18.277 1.00 25.61 93 TRP A C 1
ATOM 753 O O . TRP A 1 97 ? 28.221 -10.911 -19.343 1.00 26.57 93 TRP A O 1
ATOM 764 N N . GLY A 1 98 ? 26.637 -11.552 -17.886 1.00 24.69 94 GLY A N 1
ATOM 765 C CA . GLY A 1 98 ? 25.543 -11.032 -18.667 1.00 25.18 94 GLY A CA 1
ATOM 766 C C . GLY A 1 98 ? 25.186 -11.729 -19.965 1.00 26.53 94 GLY A C 1
ATOM 767 O O . GLY A 1 98 ? 24.445 -11.228 -20.793 1.00 26.35 94 GLY A O 1
ATOM 768 N N . ASP A 1 99 ? 25.830 -12.850 -20.208 1.00 23.56 95 ASP A N 1
ATOM 769 C CA . ASP A 1 99 ? 25.732 -13.553 -21.485 1.00 23.57 95 ASP A CA 1
ATOM 770 C C . ASP A 1 99 ? 24.242 -13.835 -21.793 1.00 22.38 95 ASP A C 1
ATOM 771 O O . ASP A 1 99 ? 23.540 -14.449 -20.997 1.00 23.09 95 ASP A O 1
ATOM 776 N N . MET A 1 100 ? 23.814 -13.398 -22.964 1.00 21.70 96 MET A N 1
ATOM 777 C CA . MET A 1 100 ? 22.407 -13.452 -23.344 1.00 22.12 96 MET A CA 1
ATOM 778 C C . MET A 1 100 ? 21.900 -14.904 -23.440 1.00 22.41 96 MET A C 1
ATOM 779 O O . MET A 1 100 ? 20.829 -15.237 -22.908 1.00 22.20 96 MET A O 1
ATOM 784 N N . ALA A 1 101 ? 22.668 -15.774 -24.083 1.00 24.29 97 ALA A N 1
ATOM 785 C CA . ALA A 1 101 ? 22.173 -17.131 -24.237 1.00 24.03 97 ALA A CA 1
ATOM 786 C C . ALA A 1 101 ? 22.043 -17.790 -22.885 1.00 22.76 97 ALA A C 1
ATOM 787 O O . ALA A 1 101 ? 21.050 -18.543 -22.612 1.00 22.87 97 ALA A O 1
ATOM 789 N N . SER A 1 102 ? 22.995 -17.539 -21.976 1.00 22.26 98 SER A N 1
ATOM 790 C CA . SER A 1 102 ? 22.990 -18.037 -20.631 1.00 22.36 98 SER A CA 1
ATOM 791 C C . SER A 1 102 ? 21.731 -17.546 -19.854 1.00 22.13 98 SER A C 1
ATOM 792 O O . SER A 1 102 ? 21.039 -18.321 -19.136 1.00 21.87 98 SER A O 1
ATOM 795 N N . LEU A 1 103 ? 21.511 -16.242 -19.911 1.00 22.17 99 LEU A N 1
ATOM 796 C CA . LEU A 1 103 ? 20.338 -15.708 -19.262 1.00 21.48 99 LEU A CA 1
ATOM 797 C C . LEU A 1 103 ? 19.038 -16.222 -19.813 1.00 21.14 99 LEU A C 1
ATOM 798 O O . LEU A 1 103 ? 18.085 -16.509 -19.036 1.00 21.87 99 LEU A O 1
ATOM 803 N N . ALA A 1 104 ? 18.996 -16.374 -21.120 1.00 20.10 100 ALA A N 1
ATOM 804 C CA . ALA A 1 104 ? 17.761 -16.858 -21.811 1.00 21.98 100 ALA A CA 1
ATOM 805 C C . ALA A 1 104 ? 17.519 -18.321 -21.404 1.00 24.34 100 ALA A C 1
ATOM 806 O O . ALA A 1 104 ? 16.340 -18.746 -21.346 1.00 24.01 100 ALA A O 1
ATOM 808 N N . LEU A 1 105 ? 18.585 -19.080 -21.172 1.00 22.40 101 LEU A N 1
ATOM 809 C CA . LEU A 1 105 ? 18.358 -20.465 -20.668 1.00 23.20 101 LEU A CA 1
ATOM 810 C C . LEU A 1 105 ? 17.833 -20.467 -19.272 1.00 23.26 101 LEU A C 1
ATOM 811 O O . LEU A 1 105 ? 16.924 -21.228 -18.934 1.00 24.38 101 LEU A O 1
ATOM 816 N N . LEU A 1 106 ? 18.323 -19.605 -18.392 1.00 21.27 102 LEU A N 1
ATOM 817 C CA . LEU A 1 106 ? 17.799 -19.470 -17.060 1.00 20.58 102 LEU A CA 1
ATOM 818 C C . LEU A 1 106 ? 16.298 -19.071 -17.112 1.00 20.47 102 LEU A C 1
ATOM 819 O O . LEU A 1 106 ? 15.459 -19.537 -16.327 1.00 22.89 102 LEU A O 1
ATOM 824 N N . GLN A 1 107 ? 15.962 -18.124 -18.012 1.00 20.26 103 GLN A N 1
ATOM 825 C CA . GLN A 1 107 ? 14.602 -17.760 -18.158 1.00 20.69 103 GLN A CA 1
ATOM 826 C C . GLN A 1 107 ? 13.683 -18.955 -18.443 1.00 23.77 103 GLN A C 1
ATOM 827 O O . GLN A 1 107 ? 12.620 -19.148 -17.824 1.00 24.73 103 GLN A O 1
ATOM 833 N N . ARG A 1 108 ? 14.149 -19.820 -19.344 1.00 23.66 104 ARG A N 1
ATOM 834 C CA . ARG A 1 108 ? 13.446 -21.024 -19.680 1.00 23.85 104 ARG A CA 1
ATOM 835 C C . ARG A 1 108 ? 13.370 -22.027 -18.531 1.00 24.72 104 ARG A C 1
ATOM 836 O O . ARG A 1 108 ? 12.280 -22.566 -18.256 1.00 27.78 104 ARG A O 1
ATOM 844 N N . GLN A 1 109 ? 14.492 -22.203 -17.859 1.00 25.71 105 GLN A N 1
ATOM 845 C CA . GLN A 1 109 ? 14.561 -23.160 -16.764 1.00 23.32 105 GLN A CA 1
ATOM 846 C C . GLN A 1 109 ? 13.731 -22.758 -15.564 1.00 24.37 105 GLN A C 1
ATOM 847 O O . GLN A 1 109 ? 13.031 -23.558 -14.980 1.00 27.40 105 GLN A O 1
ATOM 853 N N . PHE A 1 110 ? 13.781 -21.485 -15.260 1.00 23.31 106 PHE A N 1
ATOM 854 C CA . PHE A 1 110 ? 12.964 -20.945 -14.172 1.00 24.19 106 PHE A CA 1
ATOM 855 C C . PHE A 1 110 ? 11.518 -20.802 -14.557 1.00 24.44 106 PHE A C 1
ATOM 856 O O . PHE A 1 110 ? 10.636 -20.637 -13.702 1.00 26.62 106 PHE A O 1
ATOM 864 N N . ASP A 1 111 ? 11.256 -20.680 -15.838 1.00 23.31 107 ASP A N 1
ATOM 865 C CA . ASP A 1 111 ? 9.892 -20.538 -16.437 1.00 25.33 107 ASP A CA 1
ATOM 866 C C . ASP A 1 111 ? 9.320 -19.189 -15.976 1.00 25.39 107 ASP A C 1
ATOM 867 O O . ASP A 1 111 ? 8.243 -19.137 -15.404 1.00 26.65 107 ASP A O 1
ATOM 872 N N . VAL A 1 112 ? 10.086 -18.099 -16.255 1.00 21.85 108 VAL A N 1
ATOM 873 C CA . VAL A 1 112 ? 9.721 -16.762 -15.757 1.00 20.80 108 VAL A CA 1
ATOM 874 C C . VAL A 1 112 ? 9.444 -15.757 -16.848 1.00 23.04 108 VAL A C 1
ATOM 875 O O . VAL A 1 112 ? 9.959 -15.825 -17.920 1.00 23.89 108 VAL A O 1
ATOM 879 N N . ASP A 1 113 ? 8.543 -14.810 -16.534 1.00 20.75 109 ASP A N 1
ATOM 880 C CA . ASP A 1 113 ? 8.292 -13.714 -17.423 1.00 21.94 109 ASP A CA 1
ATOM 881 C C . ASP A 1 113 ? 9.435 -12.701 -17.424 1.00 21.32 109 ASP A C 1
ATOM 882 O O . ASP A 1 113 ? 9.675 -12.018 -18.453 1.00 21.93 109 ASP A O 1
ATOM 887 N N . ILE A 1 114 ? 10.044 -12.508 -16.256 1.00 20.05 110 ILE A N 1
ATOM 888 C CA . ILE A 1 114 ? 11.050 -11.403 -15.997 1.00 18.78 110 ILE A CA 1
ATOM 889 C C . ILE A 1 114 ? 12.150 -12.134 -15.284 1.00 18.07 110 ILE A C 1
ATOM 890 O O . ILE A 1 114 ? 11.912 -12.885 -14.279 1.00 19.49 110 ILE A O 1
ATOM 895 N N . LEU A 1 115 ? 13.397 -11.944 -15.746 1.00 18.36 111 LEU A N 1
ATOM 896 C CA . LEU A 1 115 ? 14.612 -12.465 -15.054 1.00 18.82 111 LEU A CA 1
ATOM 897 C C . LEU A 1 115 ? 15.449 -11.316 -14.535 1.00 17.78 111 LEU A C 1
ATOM 898 O O . LEU A 1 115 ? 15.807 -10.436 -15.357 1.00 18.76 111 LEU A O 1
ATOM 903 N N . ILE A 1 116 ? 15.715 -11.317 -13.265 1.00 17.09 112 ILE A N 1
ATOM 904 C CA . ILE A 1 116 ? 16.530 -10.319 -12.587 1.00 17.83 112 ILE A CA 1
ATOM 905 C C . ILE A 1 116 ? 17.912 -10.926 -12.306 1.00 17.81 112 ILE A C 1
ATOM 906 O O . ILE A 1 116 ? 17.952 -12.020 -11.656 1.00 18.74 112 ILE A O 1
ATOM 911 N N . SER A 1 117 ? 18.996 -10.256 -12.681 1.00 17.30 113 SER A N 1
ATOM 912 C CA . SER A 1 117 ? 20.337 -10.650 -12.307 1.00 18.64 113 SER A CA 1
ATOM 913 C C . SER A 1 117 ? 21.155 -9.437 -11.982 1.00 18.45 113 SER A C 1
ATOM 914 O O . SER A 1 117 ? 20.825 -8.306 -12.345 1.00 19.72 113 SER A O 1
ATOM 917 N N . GLY A 1 118 ? 22.351 -9.681 -11.472 1.00 18.11 114 GLY A N 1
ATOM 918 C CA . GLY A 1 118 ? 23.280 -8.638 -11.003 1.00 18.30 114 GLY A CA 1
ATOM 919 C C . GLY A 1 118 ? 24.694 -8.883 -11.497 1.00 18.71 114 GLY A C 1
ATOM 920 O O . GLY A 1 118 ? 24.861 -9.269 -12.648 1.00 19.73 114 GLY A O 1
ATOM 921 N N . HIS A 1 119 ? 25.650 -8.713 -10.615 1.00 18.73 115 HIS A N 1
ATOM 922 C CA . HIS A 1 119 ? 27.099 -9.044 -10.847 1.00 19.73 115 HIS A CA 1
ATOM 923 C C . HIS A 1 119 ? 27.874 -8.099 -11.760 1.00 19.47 115 HIS A C 1
ATOM 924 O O . HIS A 1 119 ? 29.019 -7.810 -11.467 1.00 23.00 115 HIS A O 1
ATOM 931 N N . THR A 1 120 ? 27.258 -7.620 -12.812 1.00 19.58 116 THR A N 1
ATOM 932 C CA . THR A 1 120 ? 27.962 -6.750 -13.737 1.00 20.39 116 THR A CA 1
ATOM 933 C C . THR A 1 120 ? 28.133 -5.290 -13.252 1.00 22.66 116 THR A C 1
ATOM 934 O O . THR A 1 120 ? 29.038 -4.581 -13.731 1.00 22.78 116 THR A O 1
ATOM 938 N N . HIS A 1 121 ? 27.301 -4.923 -12.283 1.00 20.24 117 HIS A N 1
ATOM 939 C CA . HIS A 1 121 ? 27.219 -3.550 -11.817 1.00 20.51 117 HIS A CA 1
ATOM 940 C C . HIS A 1 121 ? 26.872 -2.610 -12.974 1.00 20.89 117 HIS A C 1
ATOM 941 O O . HIS A 1 121 ? 27.270 -1.418 -12.953 1.00 23.25 117 HIS A O 1
ATOM 948 N N . LYS A 1 122 ? 26.130 -3.088 -13.965 1.00 21.23 118 LYS A N 1
ATOM 949 C CA . LYS A 1 122 ? 25.617 -2.265 -15.040 1.00 23.32 118 LYS A CA 1
ATOM 950 C C . LYS A 1 122 ? 24.134 -2.541 -15.138 1.00 25.29 118 LYS A C 1
ATOM 951 O O . LYS A 1 122 ? 23.752 -3.696 -15.234 1.00 23.81 118 LYS A O 1
ATOM 957 N N . PHE A 1 123 ? 23.337 -1.495 -15.045 1.00 22.42 119 PHE A N 1
ATOM 958 C CA . PHE A 1 123 ? 21.886 -1.664 -15.138 1.00 21.78 119 PHE A CA 1
ATOM 959 C C . PHE A 1 123 ? 21.514 -2.190 -16.504 1.00 21.17 119 PHE A C 1
ATOM 960 O O . PHE A 1 123 ? 22.091 -1.856 -17.499 1.00 23.95 119 PHE A O 1
ATOM 968 N N . GLU A 1 124 ? 20.455 -3.000 -16.488 1.00 21.60 120 GLU A N 1
ATOM 969 C CA . GLU A 1 124 ? 19.797 -3.420 -17.697 1.00 22.75 120 GLU A CA 1
ATOM 970 C C . GLU A 1 124 ? 18.327 -3.473 -17.557 1.00 20.69 120 GLU A C 1
ATOM 971 O O . GLU A 1 124 ? 17.836 -3.752 -16.491 1.00 21.22 120 GLU A O 1
ATOM 977 N N . ALA A 1 125 ? 17.550 -3.175 -18.633 1.00 21.52 121 ALA A N 1
ATOM 978 C CA . ALA A 1 125 ? 16.119 -3.351 -18.637 1.00 21.00 121 ALA A CA 1
ATOM 979 C C . ALA A 1 125 ? 15.723 -3.459 -20.086 1.00 21.38 121 ALA A C 1
ATOM 980 O O . ALA A 1 125 ? 15.661 -2.451 -20.832 1.00 23.69 121 ALA A O 1
ATOM 982 N N . PHE A 1 126 ? 15.504 -4.701 -20.561 1.00 19.98 122 PHE A N 1
ATOM 983 C CA . PHE A 1 126 ? 15.236 -4.913 -21.955 1.00 20.51 122 PHE A CA 1
ATOM 984 C C . PHE A 1 126 ? 14.437 -6.148 -22.221 1.00 20.65 122 PHE A C 1
ATOM 985 O O . PHE A 1 126 ? 14.421 -7.055 -21.374 1.00 20.65 122 PHE A O 1
ATOM 993 N N . GLU A 1 127 ? 13.771 -6.141 -23.329 1.00 22.68 123 GLU A N 1
ATOM 994 C CA . GLU A 1 127 ? 12.951 -7.239 -23.787 1.00 22.81 123 GLU A CA 1
ATOM 995 C C . GLU A 1 127 ? 13.759 -8.049 -24.816 1.00 24.00 123 GLU A C 1
ATOM 996 O O . GLU A 1 127 ? 14.384 -7.526 -25.683 1.00 25.26 123 GLU A O 1
ATOM 1002 N N . HIS A 1 128 ? 13.714 -9.387 -24.646 1.00 23.57 124 HIS A N 1
ATOM 1003 C CA . HIS A 1 128 ? 14.318 -10.324 -25.571 1.00 25.56 124 HIS A CA 1
ATOM 1004 C C . HIS A 1 128 ? 13.368 -11.516 -25.725 1.00 25.16 124 HIS A C 1
ATOM 1005 O O . HIS A 1 128 ? 13.005 -12.132 -24.702 1.00 24.89 124 HIS A O 1
ATOM 1012 N N . GLU A 1 129 ? 13.032 -11.879 -26.952 1.00 28.80 125 GLU A N 1
ATOM 1013 C CA . GLU A 1 129 ? 12.072 -13.026 -27.193 1.00 30.48 125 GLU A CA 1
ATOM 1014 C C . GLU A 1 129 ? 10.801 -12.888 -26.337 1.00 29.03 125 GLU A C 1
ATOM 1015 O O . GLU A 1 129 ? 10.322 -13.840 -25.711 1.00 32.26 125 GLU A O 1
ATOM 1021 N N . ASN A 1 130 ? 10.287 -11.663 -26.204 1.00 28.39 126 ASN A N 1
ATOM 1022 C CA . ASN A 1 130 ? 9.044 -11.427 -25.485 1.00 29.52 126 ASN A CA 1
ATOM 1023 C C . ASN A 1 130 ? 9.074 -11.749 -23.980 1.00 30.41 126 ASN A C 1
ATOM 1024 O O . ASN A 1 130 ? 8.037 -11.894 -23.337 1.00 32.58 126 ASN A O 1
ATOM 1029 N N . LYS A 1 131 ? 10.300 -11.774 -23.404 1.00 24.76 127 LYS A N 1
ATOM 1030 C CA . LYS A 1 131 ? 10.558 -11.857 -22.005 1.00 23.48 127 LYS A CA 1
ATOM 1031 C C . LYS A 1 131 ? 11.376 -10.621 -21.582 1.00 22.43 127 LYS A C 1
ATOM 1032 O O . LYS A 1 131 ? 11.980 -10.015 -22.413 1.00 24.48 127 LYS A O 1
ATOM 1038 N N . PHE A 1 132 ? 11.364 -10.330 -20.315 1.00 21.21 128 PHE A N 1
ATOM 1039 C CA . PHE A 1 132 ? 11.965 -9.129 -19.821 1.00 21.50 128 PHE A CA 1
ATOM 1040 C C . PHE A 1 132 ? 13.117 -9.438 -18.909 1.00 19.34 128 PHE A C 1
ATOM 1041 O O . PHE A 1 132 ? 13.040 -10.346 -18.015 1.00 21.32 128 PHE A O 1
ATOM 1049 N N . TYR A 1 133 ? 14.242 -8.708 -19.104 1.00 18.69 129 TYR A N 1
ATOM 1050 C CA . TYR A 1 133 ? 15.482 -8.892 -18.359 1.00 19.28 129 TYR A CA 1
ATOM 1051 C C . TYR A 1 133 ? 15.841 -7.605 -17.618 1.00 19.86 129 TYR A C 1
ATOM 1052 O O . TYR A 1 133 ? 15.917 -6.535 -18.297 1.00 20.39 129 TYR A O 1
ATOM 1061 N N . ILE A 1 134 ? 16.111 -7.716 -16.352 1.00 18.29 130 ILE A N 1
ATOM 1062 C CA . ILE A 1 134 ? 16.481 -6.604 -15.507 1.00 17.43 130 ILE A CA 1
ATOM 1063 C C . ILE A 1 134 ? 17.787 -6.890 -14.831 1.00 19.49 130 ILE A C 1
ATOM 1064 O O . ILE A 1 134 ? 17.974 -7.951 -14.268 1.00 18.71 130 ILE A O 1
ATOM 1069 N N . ASN A 1 135 ? 18.612 -5.860 -14.711 1.00 18.83 131 ASN A N 1
ATOM 1070 C CA . ASN A 1 135 ? 19.747 -5.830 -13.827 1.00 17.98 131 ASN A CA 1
ATOM 1071 C C . ASN A 1 135 ? 19.708 -4.460 -13.139 1.00 17.18 131 ASN A C 1
ATOM 1072 O O . ASN A 1 135 ? 19.721 -3.470 -13.886 1.00 19.32 131 ASN A O 1
ATOM 1077 N N . PRO A 1 136 ? 19.620 -4.439 -11.869 1.00 17.39 132 PRO A N 1
ATOM 1078 C CA . PRO A 1 136 ? 19.499 -3.067 -11.221 1.00 18.35 132 PRO A CA 1
ATOM 1079 C C . PRO A 1 136 ? 20.825 -2.301 -11.164 1.00 18.81 132 PRO A C 1
ATOM 1080 O O . PRO A 1 136 ? 20.806 -1.127 -10.682 1.00 19.65 132 PRO A O 1
ATOM 1084 N N . GLY A 1 137 ? 21.945 -2.927 -11.526 1.00 18.97 133 GLY A N 1
ATOM 1085 C CA . GLY A 1 137 ? 23.235 -2.373 -11.230 1.00 18.60 133 GLY A CA 1
ATOM 1086 C C . GLY A 1 137 ? 23.561 -2.438 -9.786 1.00 18.25 133 GLY A C 1
ATOM 1087 O O . GLY A 1 137 ? 23.000 -3.226 -9.031 1.00 19.02 133 GLY A O 1
ATOM 1088 N N . SER A 1 138 ? 24.599 -1.672 -9.377 1.00 19.09 134 SER A N 1
ATOM 1089 C CA . SER A 1 138 ? 25.026 -1.575 -8.045 1.00 18.99 134 SER A CA 1
ATOM 1090 C C . SER A 1 138 ? 24.456 -0.303 -7.382 1.00 19.82 134 SER A C 1
ATOM 1091 O O . SER A 1 138 ? 24.716 0.774 -7.851 1.00 20.17 134 SER A O 1
ATOM 1094 N N . ALA A 1 139 ? 23.693 -0.456 -6.310 1.00 19.75 135 ALA A N 1
ATOM 1095 C CA . ALA A 1 139 ? 22.999 0.690 -5.681 1.00 21.11 135 ALA A CA 1
ATOM 1096 C C . ALA A 1 139 ? 23.962 1.643 -5.040 1.00 21.49 135 ALA A C 1
ATOM 1097 O O . ALA A 1 139 ? 23.581 2.779 -4.746 1.00 23.36 135 ALA A O 1
ATOM 1099 N N . THR A 1 140 ? 25.207 1.177 -4.728 1.00 20.49 136 THR A N 1
ATOM 1100 C CA . THR A 1 140 ? 26.227 2.039 -4.082 1.00 22.61 136 THR A CA 1
ATOM 1101 C C . THR A 1 140 ? 27.270 2.529 -5.120 1.00 22.32 136 THR A C 1
ATOM 1102 O O . THR A 1 140 ? 28.102 3.340 -4.742 1.00 25.93 136 THR A O 1
ATOM 1106 N N . GLY A 1 141 ? 27.213 2.100 -6.376 1.00 24.03 137 GLY A N 1
ATOM 1107 C CA . GLY A 1 141 ? 28.338 2.349 -7.315 1.00 25.64 137 GLY A CA 1
ATOM 1108 C C . GLY A 1 141 ? 29.640 1.668 -6.987 1.00 24.49 137 GLY A C 1
ATOM 1109 O O . GLY A 1 141 ? 30.727 2.137 -7.375 1.00 27.43 137 GLY A O 1
ATOM 1110 N N . ALA A 1 142 ? 29.551 0.501 -6.334 1.00 24.51 138 ALA A N 1
ATOM 1111 C CA . ALA A 1 142 ? 30.722 -0.238 -6.000 1.00 25.48 138 ALA A CA 1
ATOM 1112 C C . ALA A 1 142 ? 31.478 -0.673 -7.209 1.00 24.48 138 ALA A C 1
ATOM 1113 O O . ALA A 1 142 ? 30.900 -1.006 -8.199 1.00 24.37 138 ALA A O 1
ATOM 1115 N N . TYR A 1 143 ? 32.850 -0.635 -7.163 1.00 26.18 139 TYR A N 1
ATOM 1116 C CA . TYR A 1 143 ? 33.622 -1.207 -8.261 1.00 29.11 139 TYR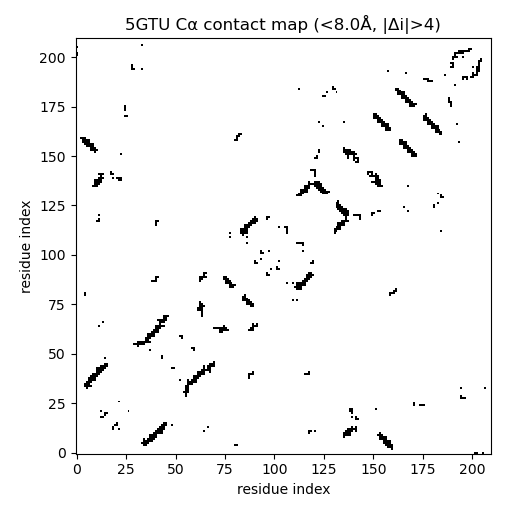 A CA 1
ATOM 1117 C C . TYR A 1 143 ? 33.363 -2.702 -8.372 1.00 27.83 139 TYR A C 1
ATOM 1118 O O . TYR A 1 143 ? 32.949 -3.366 -7.390 1.00 25.88 139 TYR A O 1
ATOM 1127 N N . ASN A 1 144 ? 33.647 -3.258 -9.547 1.00 33.40 140 ASN A N 1
ATOM 1128 C CA . ASN A 1 144 ? 33.694 -4.757 -9.719 1.00 42.73 140 ASN A CA 1
ATOM 1129 C C . ASN A 1 144 ? 35.149 -5.174 -10.155 1.00 41.39 140 ASN A C 1
ATOM 1130 O O . ASN A 1 144 ? 36.004 -4.293 -10.204 1.00 38.46 140 ASN A O 1
ATOM 1135 N N . ALA A 1 145 ? 35.437 -6.484 -10.402 1.00 46.34 141 ALA A N 1
ATOM 1136 C CA . ALA A 1 145 ? 36.815 -6.959 -10.792 1.00 48.57 141 ALA A CA 1
ATOM 1137 C C . ALA A 1 145 ? 37.203 -6.478 -12.162 1.00 39.44 141 ALA A C 1
ATOM 1138 O O . ALA A 1 145 ? 38.431 -6.518 -12.456 1.00 40.44 141 ALA A O 1
ATOM 1140 N N . LEU A 1 146 ? 36.257 -5.855 -12.934 1.00 38.10 142 LEU A N 1
ATOM 1141 C CA . LEU A 1 146 ? 36.675 -5.289 -14.233 1.00 45.07 142 LEU A CA 1
ATOM 1142 C C . LEU A 1 146 ? 36.589 -3.828 -14.380 1.00 46.32 142 LEU A C 1
ATOM 1143 O O . LEU A 1 146 ? 37.309 -3.264 -15.161 1.00 52.61 142 LEU A O 1
ATOM 1148 N N . GLU A 1 147 ? 35.732 -3.195 -13.574 1.00 52.93 143 GLU A N 1
ATOM 1149 C CA . GLU A 1 147 ? 35.306 -1.818 -13.774 1.00 58.77 143 GLU A CA 1
ATOM 1150 C C . GLU A 1 147 ? 35.393 -1.036 -12.472 1.00 47.19 143 GLU A C 1
ATOM 1151 O O . GLU A 1 147 ? 34.926 -1.462 -11.431 1.00 43.27 143 GLU A O 1
ATOM 1157 N N . THR A 1 148 ? 35.889 0.166 -12.598 1.00 41.00 144 THR A N 1
ATOM 1158 C CA . THR A 1 148 ? 36.142 1.100 -11.508 1.00 44.75 144 THR A CA 1
ATOM 1159 C C . THR A 1 148 ? 35.088 2.265 -11.477 1.00 45.02 144 THR A C 1
ATOM 1160 O O . THR A 1 148 ? 34.825 2.801 -10.391 1.00 56.06 144 THR A O 1
ATOM 1164 N N . ASN A 1 149 ? 34.519 2.695 -12.643 1.00 40.03 145 ASN A N 1
ATOM 1165 C CA . ASN A 1 149 ? 33.695 3.944 -12.565 1.00 47.47 145 ASN A CA 1
ATOM 1166 C C . ASN A 1 149 ? 32.268 3.619 -12.833 1.00 46.62 145 ASN A C 1
ATOM 1167 O O . ASN A 1 149 ? 31.814 3.487 -13.980 1.00 51.49 145 ASN A O 1
ATOM 1172 N N . ILE A 1 150 ? 31.630 3.286 -11.735 1.00 33.81 146 ILE A N 1
ATOM 1173 C CA . ILE A 1 150 ? 30.318 2.695 -11.808 1.00 27.74 146 ILE A CA 1
ATOM 1174 C C . ILE A 1 150 ? 29.293 3.747 -11.380 1.00 26.29 146 ILE A C 1
ATOM 1175 O O . ILE A 1 150 ? 29.432 4.435 -10.398 1.00 27.25 146 ILE A O 1
ATOM 1180 N N . ILE A 1 151 ? 28.224 3.845 -12.141 1.00 25.36 147 ILE A N 1
ATOM 1181 C CA . ILE A 1 151 ? 27.104 4.711 -11.820 1.00 24.03 147 ILE A CA 1
ATOM 1182 C C . ILE A 1 151 ? 26.196 4.004 -10.871 1.00 22.95 147 ILE A C 1
ATOM 1183 O O . ILE A 1 151 ? 25.655 2.987 -11.231 1.00 22.61 147 ILE A O 1
ATOM 1188 N N . PRO A 1 152 ? 25.987 4.540 -9.645 1.00 21.46 148 PRO A N 1
ATOM 1189 C CA . PRO A 1 152 ? 24.972 3.921 -8.751 1.00 21.34 148 PRO A CA 1
ATOM 1190 C C . PRO A 1 152 ? 23.618 3.828 -9.389 1.00 20.43 148 PRO A C 1
ATOM 1191 O O . PRO A 1 152 ? 23.196 4.830 -10.000 1.00 21.58 148 PRO A O 1
ATOM 1195 N N . SER A 1 153 ? 22.923 2.704 -9.166 1.00 18.53 149 SER A N 1
ATOM 1196 C CA . SER A 1 153 ? 21.578 2.550 -9.680 1.00 19.77 149 SER A CA 1
ATOM 1197 C C . SER A 1 153 ? 20.798 1.586 -8.912 1.00 17.62 149 SER A C 1
ATOM 1198 O O . SER A 1 153 ? 21.343 0.720 -8.207 1.00 18.80 149 SER A O 1
ATOM 1201 N N . PHE A 1 154 ? 19.451 1.725 -9.025 1.00 18.59 150 PHE A N 1
ATOM 1202 C CA . PHE A 1 154 ? 18.502 0.674 -8.542 1.00 19.12 150 PHE A CA 1
ATOM 1203 C C . PHE A 1 154 ? 17.277 0.763 -9.431 1.00 19.34 150 PHE A C 1
ATOM 1204 O O . PHE A 1 154 ? 17.129 1.734 -10.243 1.00 19.27 150 PHE A O 1
ATOM 1212 N N . VAL A 1 155 ? 16.389 -0.223 -9.283 1.00 18.70 151 VAL A N 1
ATOM 1213 C CA . VAL A 1 155 ? 15.202 -0.293 -10.063 1.00 17.89 151 VAL A CA 1
ATOM 1214 C C . VAL A 1 155 ? 13.979 -0.412 -9.189 1.00 19.33 151 VAL A C 1
ATOM 1215 O O . VAL A 1 155 ? 14.014 -0.970 -8.102 1.00 18.79 151 VAL A O 1
ATOM 1219 N N . LEU A 1 156 ? 12.892 0.153 -9.687 1.00 19.84 152 LEU A N 1
ATOM 1220 C CA . LEU A 1 156 ? 11.585 -0.046 -9.078 1.00 21.10 152 LEU A CA 1
ATOM 1221 C C . LEU A 1 156 ? 10.632 -0.539 -10.156 1.00 21.98 152 LEU A C 1
ATOM 1222 O O . LEU A 1 156 ? 10.453 0.152 -11.166 1.00 22.49 152 LEU A O 1
ATOM 1227 N N . MET A 1 157 ? 10.026 -1.688 -9.902 1.00 19.63 153 MET A N 1
ATOM 1228 C CA . MET A 1 157 ? 8.959 -2.179 -10.830 1.00 20.66 153 MET A CA 1
ATOM 1229 C C . MET A 1 157 ? 7.571 -1.768 -10.291 1.00 20.13 153 MET A C 1
ATOM 1230 O O . MET A 1 157 ? 7.269 -1.949 -9.094 1.00 21.52 153 MET A O 1
ATOM 1235 N N . ASP A 1 158 ? 6.747 -1.223 -11.166 1.00 20.89 154 ASP A N 1
ATOM 1236 C CA . ASP A 1 158 ? 5.313 -0.927 -10.895 1.00 21.84 154 ASP A CA 1
ATOM 1237 C C . ASP A 1 158 ? 4.515 -1.908 -11.727 1.00 21.84 154 ASP A C 1
ATOM 1238 O O . ASP A 1 158 ? 4.394 -1.788 -12.926 1.00 23.69 154 ASP A O 1
ATOM 1243 N N . ILE A 1 159 ? 3.974 -2.890 -10.998 1.00 22.70 155 ILE A N 1
ATOM 1244 C CA . ILE A 1 159 ? 3.253 -4.023 -11.608 1.00 24.11 155 ILE A CA 1
ATOM 1245 C C . ILE A 1 159 ? 1.736 -3.799 -11.474 1.00 24.96 155 ILE A C 1
ATOM 1246 O O . ILE A 1 159 ? 1.258 -3.653 -10.354 1.00 28.62 155 ILE A O 1
ATOM 1251 N N . GLN A 1 160 ? 1.042 -3.828 -12.615 1.00 25.06 156 GLN A N 1
ATOM 1252 C CA . GLN A 1 160 ? -0.420 -3.641 -12.631 1.00 27.52 156 GLN A CA 1
ATOM 1253 C C . GLN A 1 160 ? -0.916 -4.460 -13.821 1.00 29.66 156 GLN A C 1
ATOM 1254 O O . GLN A 1 160 ? -0.475 -4.257 -14.929 1.00 28.57 156 GLN A O 1
ATOM 1260 N N . ALA A 1 161 ? -1.928 -5.265 -13.606 1.00 28.28 157 ALA A N 1
ATOM 1261 C CA . ALA A 1 161 ? -2.507 -6.088 -14.680 1.00 30.00 157 ALA A CA 1
ATOM 1262 C C . ALA A 1 161 ? -1.390 -6.832 -15.425 1.00 29.22 157 ALA A C 1
ATOM 1263 O O . ALA A 1 161 ? -0.570 -7.470 -14.769 1.00 29.18 157 ALA A O 1
ATOM 1265 N N . SER A 1 162 ? -1.353 -6.728 -16.749 1.00 30.30 158 SER A N 1
ATOM 1266 C CA . SER A 1 162 ? -0.370 -7.495 -17.493 1.00 32.69 158 SER A CA 1
ATOM 1267 C C . SER A 1 162 ? 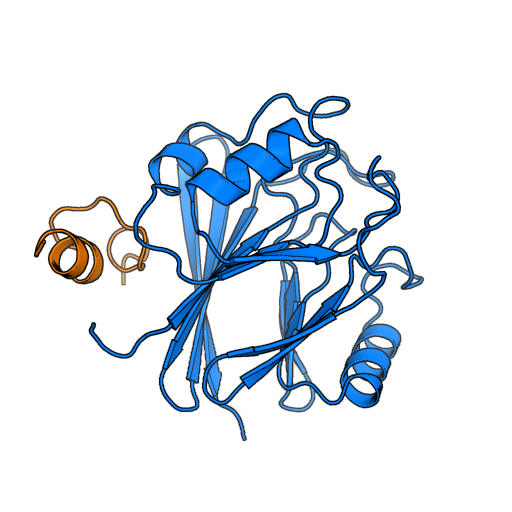0.793 -6.576 -17.935 1.00 32.81 158 SER A C 1
ATOM 1268 O O . SER A 1 162 ? 1.476 -6.917 -18.876 1.00 30.52 158 SER A O 1
ATOM 1271 N N . THR A 1 163 ? 1.007 -5.437 -17.223 1.00 27.01 159 THR A N 1
ATOM 1272 C CA . THR A 1 163 ? 2.044 -4.511 -17.550 1.00 27.67 159 THR A CA 1
ATOM 1273 C C . THR A 1 163 ? 2.965 -4.290 -16.349 1.00 26.89 159 THR A C 1
ATOM 1274 O O . THR A 1 163 ? 2.537 -4.203 -15.172 1.00 26.08 159 THR A O 1
ATOM 1278 N N . VAL A 1 164 ? 4.244 -4.221 -16.636 1.00 24.29 160 VAL A N 1
ATOM 1279 C CA . VAL A 1 164 ? 5.205 -3.761 -15.644 1.00 24.07 160 VAL A CA 1
ATOM 1280 C C . VAL A 1 164 ? 5.863 -2.503 -16.203 1.00 23.55 160 VAL A C 1
ATOM 1281 O O . VAL A 1 164 ? 6.267 -2.479 -17.340 1.00 26.54 160 VAL A O 1
ATOM 1285 N N . VAL A 1 165 ? 5.866 -1.443 -15.385 1.00 21.98 161 VAL A N 1
ATOM 1286 C CA . VAL A 1 165 ? 6.602 -0.237 -15.719 1.00 24.84 161 VAL A CA 1
ATOM 1287 C C . VAL A 1 165 ? 7.847 -0.282 -14.856 1.00 24.43 161 VAL A C 1
ATOM 1288 O O . VAL A 1 165 ? 7.732 -0.296 -13.619 1.00 23.23 161 VAL A O 1
ATOM 1292 N N . THR A 1 166 ? 9.039 -0.351 -15.488 1.00 23.08 162 THR A N 1
ATOM 1293 C CA . THR A 1 166 ? 10.304 -0.479 -14.783 1.00 22.27 162 THR A CA 1
ATOM 1294 C C . THR A 1 166 ? 10.962 0.885 -14.766 1.00 23.03 162 THR A C 1
ATOM 1295 O O . THR A 1 166 ? 11.135 1.502 -15.809 1.00 25.06 162 THR A O 1
ATOM 1299 N N . TYR A 1 167 ? 11.135 1.424 -13.569 1.00 22.45 163 TYR A N 1
ATOM 1300 C CA . TYR A 1 167 ? 11.874 2.677 -13.345 1.00 23.41 163 TYR A CA 1
ATOM 1301 C C . TYR A 1 167 ? 13.297 2.375 -12.937 1.00 21.57 163 TYR A C 1
ATOM 1302 O O . TYR A 1 167 ? 13.561 1.559 -12.076 1.00 21.69 163 TYR A O 1
ATOM 1311 N N . VAL A 1 168 ? 14.254 3.045 -13.606 1.00 22.39 164 VAL A N 1
ATOM 1312 C CA . VAL A 1 168 ? 15.695 2.929 -13.307 1.00 21.80 164 VAL A CA 1
ATOM 1313 C C . VAL A 1 168 ? 16.129 4.272 -12.779 1.00 22.29 164 VAL A C 1
ATOM 1314 O O . VAL A 1 168 ? 15.899 5.343 -13.426 1.00 24.43 164 VAL A O 1
ATOM 1318 N N . TYR A 1 169 ? 16.706 4.256 -11.604 1.00 21.28 165 TYR A N 1
ATOM 1319 C CA . TYR A 1 169 ? 17.222 5.396 -10.925 1.00 21.14 165 TYR A CA 1
ATOM 1320 C C . TYR A 1 169 ? 18.761 5.325 -11.021 1.00 20.34 165 TYR A C 1
ATOM 1321 O O . TYR A 1 169 ? 19.312 4.339 -10.588 1.00 21.15 165 TYR A O 1
ATOM 1330 N N . GLN A 1 170 ? 19.362 6.391 -11.548 1.00 21.15 166 GLN A N 1
ATOM 1331 C CA . GLN A 1 170 ? 20.845 6.499 -11.633 1.00 22.62 166 GLN A CA 1
ATOM 1332 C C . GLN A 1 170 ? 21.335 7.767 -10.963 1.00 24.27 166 GLN A C 1
ATOM 1333 O O . GLN A 1 170 ? 20.681 8.789 -11.085 1.00 25.30 166 GLN A O 1
ATOM 1339 N N . LEU A 1 171 ? 22.481 7.695 -10.288 1.00 22.66 167 LEU A N 1
ATOM 1340 C CA . LEU A 1 171 ? 23.051 8.877 -9.640 1.00 23.76 167 LEU A CA 1
ATOM 1341 C C . LEU A 1 171 ? 24.225 9.321 -10.550 1.00 23.84 167 LEU A C 1
ATOM 1342 O O . LEU A 1 171 ? 25.212 8.548 -10.669 1.00 26.03 167 LEU A O 1
ATOM 1347 N N . ILE A 1 172 ? 24.073 10.501 -11.199 1.00 24.33 168 ILE A N 1
ATOM 1348 C CA . ILE A 1 172 ? 25.033 11.060 -12.072 1.00 27.88 168 ILE A CA 1
ATOM 1349 C C . ILE A 1 172 ? 25.697 12.219 -11.343 1.00 32.25 168 ILE A C 1
ATOM 1350 O O . ILE A 1 172 ? 25.150 13.295 -11.253 1.00 31.96 168 ILE A O 1
ATOM 1355 N N . GLY A 1 173 ? 26.831 11.931 -10.705 1.00 35.83 169 GLY A N 1
ATOM 1356 C CA . GLY A 1 173 ? 27.443 12.876 -9.753 1.00 37.88 169 GLY A CA 1
ATOM 1357 C C . GLY A 1 173 ? 26.598 12.968 -8.520 1.00 34.13 169 GLY A C 1
ATOM 1358 O O . GLY A 1 173 ? 26.495 12.000 -7.726 1.00 39.22 169 GLY A O 1
ATOM 1359 N N . ASP A 1 174 ? 25.915 14.087 -8.331 1.00 40.04 170 ASP A N 1
ATOM 1360 C CA . ASP A 1 174 ? 24.882 13.879 -7.381 1.00 49.17 170 ASP A CA 1
ATOM 1361 C C . ASP A 1 174 ? 23.558 14.385 -7.789 1.00 40.90 170 ASP A C 1
ATOM 1362 O O . ASP A 1 174 ? 22.797 14.781 -6.968 1.00 39.17 170 ASP A O 1
ATOM 1367 N N . ASP A 1 175 ? 23.252 14.149 -9.069 1.00 34.99 171 ASP A N 1
ATOM 1368 C CA . ASP A 1 175 ? 21.903 14.373 -9.564 1.00 33.05 171 ASP A CA 1
ATOM 1369 C C . ASP A 1 175 ? 21.336 13.064 -10.016 1.00 30.95 171 ASP A C 1
ATOM 1370 O O . ASP A 1 175 ? 22.026 12.199 -10.631 1.00 29.71 171 ASP A O 1
ATOM 1375 N N . VAL A 1 176 ? 20.073 12.847 -9.680 1.00 29.93 172 VAL A N 1
ATOM 1376 C CA . VAL A 1 176 ? 19.376 11.628 -10.049 1.00 29.76 172 VAL A CA 1
ATOM 1377 C C . VAL A 1 176 ? 18.766 11.729 -11.422 1.00 27.61 172 VAL A C 1
ATOM 1378 O O . VAL A 1 176 ? 18.142 12.720 -11.771 1.00 30.48 172 VAL A O 1
ATOM 1382 N N . LYS A 1 177 ? 18.950 10.681 -12.217 1.00 26.48 173 LYS A N 1
ATOM 1383 C CA . LYS A 1 177 ? 18.261 10.577 -13.502 1.00 27.71 173 LYS A CA 1
ATOM 1384 C C . LYS A 1 177 ? 17.344 9.370 -13.417 1.00 25.18 173 LYS A C 1
ATOM 1385 O O . LYS A 1 177 ? 17.751 8.302 -12.921 1.00 23.50 173 LYS A O 1
ATOM 1391 N N . VAL A 1 178 ? 16.090 9.506 -13.903 1.00 25.52 174 VAL A N 1
ATOM 1392 C CA . VAL A 1 178 ? 15.123 8.373 -13.949 1.00 25.11 174 VAL A CA 1
ATOM 1393 C C . VAL A 1 178 ? 14.770 8.051 -15.349 1.00 26.69 174 VAL A C 1
ATOM 1394 O O . VAL A 1 178 ? 14.519 8.956 -16.139 1.00 29.13 174 VAL A O 1
ATOM 1398 N N . GLU A 1 179 ? 14.727 6.771 -15.670 1.00 27.24 175 GLU A N 1
ATOM 1399 C CA . GLU A 1 179 ? 14.270 6.230 -16.948 1.00 27.88 175 GLU A CA 1
ATOM 1400 C C . GLU A 1 179 ? 13.078 5.308 -16.668 1.00 27.57 175 GLU A C 1
ATOM 1401 O O . GLU A 1 179 ? 12.997 4.731 -15.579 1.00 25.76 175 GLU A O 1
ATOM 1407 N N . ARG A 1 180 ? 12.200 5.151 -17.664 1.00 28.01 176 ARG A N 1
ATOM 1408 C CA . ARG A 1 180 ? 10.980 4.330 -17.537 1.00 30.49 176 ARG A CA 1
ATOM 1409 C C . ARG A 1 180 ? 10.986 3.394 -18.742 1.00 28.41 176 ARG A C 1
ATOM 1410 O O . ARG A 1 180 ? 11.118 3.889 -19.907 1.00 30.74 176 ARG A O 1
ATOM 1418 N N . ILE A 1 181 ? 10.736 2.130 -18.537 1.00 26.74 177 ILE A N 1
ATOM 1419 C CA . ILE A 1 181 ? 10.631 1.158 -19.628 1.00 27.69 177 ILE A CA 1
ATOM 1420 C C . ILE A 1 181 ? 9.386 0.324 -19.314 1.00 26.98 177 ILE A C 1
ATOM 1421 O O . ILE A 1 181 ? 9.325 -0.286 -18.283 1.00 29.56 177 ILE A O 1
ATOM 1426 N N . GLU A 1 182 ? 8.495 0.182 -20.260 1.00 26.62 178 GLU A N 1
ATOM 1427 C CA . GLU A 1 182 ? 7.296 -0.619 -20.114 1.00 27.95 178 GLU A CA 1
ATOM 1428 C C . GLU A 1 182 ? 7.446 -2.006 -20.765 1.00 29.60 178 GLU A C 1
ATOM 1429 O O . GLU A 1 182 ? 7.990 -2.113 -21.845 1.00 30.66 178 GLU A O 1
ATOM 1435 N N . TYR A 1 183 ? 6.910 -3.031 -20.103 1.00 25.47 179 TYR A N 1
ATOM 1436 C CA . TYR A 1 183 ? 6.841 -4.410 -20.669 1.00 25.67 179 TYR A CA 1
ATOM 1437 C C . TYR A 1 183 ? 5.409 -4.888 -20.441 1.00 27.46 179 TYR A C 1
ATOM 1438 O O . TYR A 1 183 ? 4.899 -4.788 -19.299 1.00 27.00 179 TYR A O 1
ATOM 1447 N N . LYS A 1 184 ? 4.857 -5.550 -21.468 1.00 29.83 180 LYS A N 1
ATOM 1448 C CA . LYS A 1 184 ? 3.512 -6.091 -21.369 1.00 30.61 180 LYS A CA 1
ATOM 1449 C C . LYS A 1 184 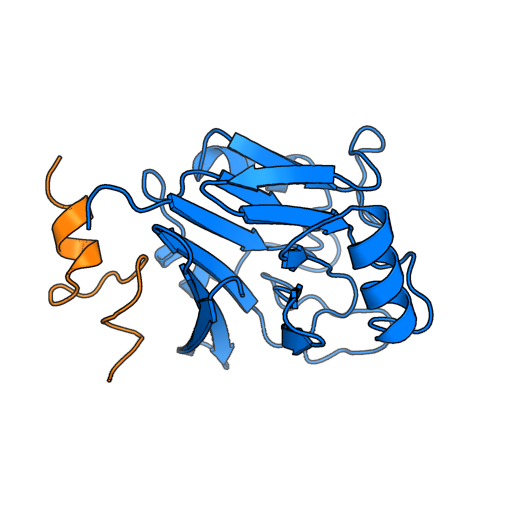? 3.683 -7.547 -21.683 1.00 33.13 180 LYS A C 1
ATOM 1450 O O . LYS A 1 184 ? 4.375 -7.884 -22.637 1.00 34.31 180 LYS A O 1
ATOM 1456 N N . LYS A 1 185 ? 3.100 -8.383 -20.894 1.00 32.12 181 LYS A N 1
ATOM 1457 C CA . LYS A 1 185 ? 3.223 -9.846 -21.157 1.00 36.67 181 LYS A CA 1
ATOM 1458 C C . LYS A 1 185 ? 2.523 -10.133 -22.428 1.00 39.78 181 LYS A C 1
ATOM 1459 O O . LYS A 1 185 ? 1.373 -9.729 -22.571 1.00 43.74 181 LYS A O 1
ATOM 1465 N N . PRO A 1 186 ? 3.090 -10.948 -23.319 1.00 43.47 182 PRO A N 1
ATOM 1466 C CA . PRO A 1 186 ? 2.457 -11.334 -24.604 1.00 53.63 182 PRO A CA 1
ATOM 1467 C C . PRO A 1 186 ? 1.313 -12.346 -24.470 1.00 58.17 182 PRO A C 1
ATOM 1468 O O . PRO A 1 186 ? 1.130 -12.942 -23.360 1.00 53.25 182 PRO A O 1
ATOM 1472 N N . GLN B 2 3 ? 7.756 14.936 -20.476 1.00 57.11 134 GLN B N 1
ATOM 1473 C CA . GLN B 2 3 ? 7.468 13.983 -19.373 1.00 50.71 134 GLN B CA 1
ATOM 1474 C C . GLN B 2 3 ? 8.600 13.799 -18.296 1.00 43.73 134 GLN B C 1
ATOM 1475 O O . GLN B 2 3 ? 9.464 12.886 -18.466 1.00 46.02 134 GLN B O 1
ATOM 1481 N N . ASP B 2 4 ? 8.524 14.564 -17.192 1.00 39.30 135 ASP B N 1
ATOM 1482 C CA . ASP B 2 4 ? 9.593 14.641 -16.233 1.00 39.73 135 ASP B CA 1
ATOM 1483 C C . ASP B 2 4 ? 9.404 13.506 -15.237 1.00 37.94 135 ASP B C 1
ATOM 1484 O O . ASP B 2 4 ? 8.483 13.551 -14.358 1.00 41.15 135 ASP B O 1
ATOM 1489 N N . LEU B 2 5 ? 10.302 12.524 -15.382 1.00 34.29 136 LEU B N 1
ATOM 1490 C CA . LEU B 2 5 ? 10.255 11.309 -14.586 1.00 32.67 136 LEU B CA 1
ATOM 1491 C C . LEU B 2 5 ? 10.751 11.531 -13.177 1.00 35.09 136 LEU B C 1
ATOM 1492 O O . LEU B 2 5 ? 10.606 10.661 -12.331 1.00 35.93 136 LEU B O 1
ATOM 1497 N N . MET B 2 6 ? 11.398 12.632 -12.905 1.00 37.43 137 MET B N 1
ATOM 1498 C CA . MET B 2 6 ? 11.633 12.983 -11.494 1.00 36.85 137 MET B CA 1
ATOM 1499 C C . MET B 2 6 ? 10.362 13.281 -10.681 1.00 38.79 137 MET B C 1
ATOM 1500 O O . MET B 2 6 ? 10.281 13.035 -9.435 1.00 39.67 137 MET B O 1
ATOM 1505 N N . ILE B 2 7 ? 9.368 13.796 -11.410 1.00 38.51 138 ILE B N 1
ATOM 1506 C CA . ILE B 2 7 ? 8.042 14.104 -10.831 1.00 38.78 138 ILE B CA 1
ATOM 1507 C C . ILE B 2 7 ? 7.192 12.861 -10.969 1.00 39.87 138 ILE B C 1
ATOM 1508 O O . ILE B 2 7 ? 6.523 12.441 -10.010 1.00 45.67 138 ILE B O 1
ATOM 1513 N N . ASN B 2 8 ? 7.209 12.267 -12.169 1.00 37.82 139 ASN B N 1
ATOM 1514 C CA . ASN B 2 8 ? 6.360 11.114 -12.474 1.00 39.18 139 ASN B CA 1
ATOM 1515 C C . ASN B 2 8 ? 7.070 9.783 -12.287 1.00 34.92 139 ASN B C 1
ATOM 1516 O O . ASN B 2 8 ? 7.377 9.090 -13.272 1.00 33.36 139 ASN B O 1
ATOM 1521 N N . ASN B 2 9 ? 7.270 9.44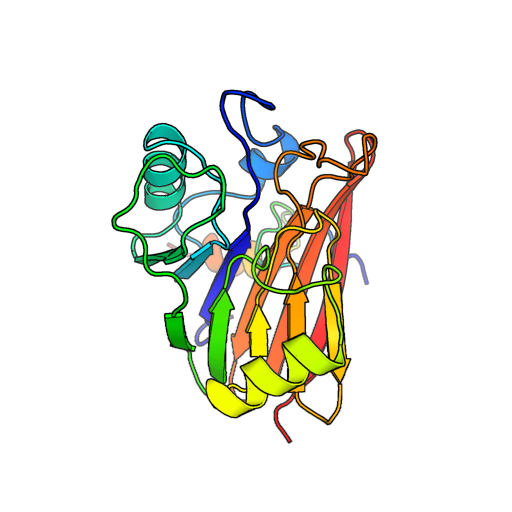1 -11.022 1.00 31.98 140 ASN B N 1
ATOM 1522 C CA . ASN B 2 9 ? 7.732 8.094 -10.621 1.00 29.25 140 ASN B CA 1
ATOM 1523 C C . ASN B 2 9 ? 7.185 7.785 -9.251 1.00 27.97 140 ASN B C 1
ATOM 1524 O O . ASN B 2 9 ? 6.858 8.671 -8.469 1.00 28.75 140 ASN B O 1
ATOM 1529 N N . PRO B 2 10 ? 7.136 6.487 -8.890 1.00 27.56 141 PRO B N 1
ATOM 1530 C CA . PRO B 2 10 ? 6.372 6.188 -7.667 1.00 27.25 141 PRO B CA 1
ATOM 1531 C C . PRO B 2 10 ? 7.021 6.652 -6.373 1.00 26.85 141 PRO B C 1
ATOM 1532 O O . PRO B 2 10 ? 6.394 6.752 -5.357 1.00 28.65 141 PRO B O 1
ATOM 1536 N N . LEU B 2 11 ? 8.338 6.867 -6.427 1.00 27.49 142 LEU B N 1
ATOM 1537 C CA . LEU B 2 11 ? 9.065 7.386 -5.249 1.00 26.57 142 LEU B CA 1
ATOM 1538 C C . LEU B 2 11 ? 9.227 8.892 -5.220 1.00 30.74 142 LEU B C 1
ATOM 1539 O O . LEU B 2 11 ? 9.878 9.390 -4.261 1.00 33.69 142 LEU B O 1
ATOM 1544 N N . SER B 2 12 ? 8.577 9.626 -6.151 1.00 30.16 143 SER B N 1
ATOM 1545 C CA . SER B 2 12 ? 8.833 11.035 -6.264 1.00 32.53 143 SER B CA 1
ATOM 1546 C C . SER B 2 12 ? 8.412 11.684 -4.938 1.00 38.46 143 SER B C 1
ATOM 1547 O O . SER B 2 12 ? 7.347 11.375 -4.302 1.00 34.71 143 SER B O 1
ATOM 1550 N N . GLN B 2 13 ? 9.292 12.617 -4.531 1.00 39.57 144 GLN B N 1
ATOM 1551 C CA . GLN B 2 13 ? 9.066 13.512 -3.404 1.00 40.68 144 GLN B CA 1
ATOM 1552 C C . GLN B 2 13 ? 8.463 14.881 -3.896 1.00 40.96 144 GLN B C 1
ATOM 1553 O O . GLN B 2 13 ? 8.330 15.764 -3.137 1.00 45.30 144 GLN B O 1
ATOM 1559 N N . ASP B 2 14 ? 8.147 15.033 -5.199 1.00 42.34 145 ASP B N 1
ATOM 1560 C CA . ASP B 2 14 ? 7.664 16.267 -5.711 1.00 41.72 145 ASP B CA 1
ATOM 1561 C C . ASP B 2 14 ? 6.215 16.398 -5.329 1.00 43.65 145 ASP B C 1
ATOM 1562 O O . ASP B 2 14 ? 5.438 15.475 -5.518 1.00 50.58 145 ASP B O 1
ATOM 1567 N N . GLU B 2 15 ? 5.869 17.565 -4.772 1.00 49.23 146 GLU B N 1
ATOM 1568 C CA . GLU B 2 15 ? 4.435 17.960 -4.570 1.00 54.76 146 GLU B CA 1
ATOM 1569 C C . GLU B 2 15 ? 3.423 17.612 -5.670 1.00 52.47 146 GLU B C 1
ATOM 1570 O O . GLU B 2 15 ? 2.232 17.248 -5.377 1.00 53.86 146 GLU B O 1
ATOM 1576 N N . GLY B 2 16 ? 3.886 17.736 -6.921 1.00 54.43 147 GLY B N 1
ATOM 1577 C CA . GLY B 2 16 ? 3.012 17.597 -8.090 1.00 56.90 147 GLY B CA 1
ATOM 1578 C C . GLY B 2 16 ? 2.760 16.165 -8.495 1.00 57.47 147 GLY B C 1
ATOM 1579 O O . GLY B 2 16 ? 1.859 15.860 -9.287 1.00 66.91 147 GLY B O 1
ATOM 1580 N N . SER B 2 17 ? 3.561 15.280 -7.926 1.00 51.66 148 SER B N 1
ATOM 1581 C CA . SER B 2 17 ? 3.514 13.867 -8.228 1.00 48.33 148 SER B CA 1
ATOM 1582 C C . SER B 2 17 ? 2.188 13.255 -7.747 1.00 48.74 148 SER B C 1
ATOM 1583 O O . SER B 2 17 ? 1.790 13.364 -6.587 1.00 51.01 148 SER B O 1
ATOM 1586 N N . LEU B 2 18 ? 1.586 12.491 -8.653 1.00 51.22 149 LEU B N 1
ATOM 1587 C CA . LEU B 2 18 ? 0.375 11.720 -8.324 1.00 49.39 149 LEU B CA 1
ATOM 1588 C C . LEU B 2 18 ? 0.609 10.576 -7.346 1.00 45.73 149 LEU B C 1
ATOM 1589 O O . LEU B 2 18 ? -0.267 10.295 -6.512 1.00 44.22 149 LEU B O 1
ATOM 1594 N N . TRP B 2 19 ? 1.793 9.884 -7.451 1.00 41.77 150 TRP B N 1
ATOM 1595 C CA . TRP B 2 19 ? 2.155 8.887 -6.463 1.00 41.13 150 TRP B CA 1
ATOM 1596 C C . TRP B 2 19 ? 2.385 9.526 -5.111 1.00 38.96 150 TRP B C 1
ATOM 1597 O O . TRP B 2 19 ? 2.020 8.984 -4.052 1.00 40.69 150 TRP B O 1
ATOM 1608 N N . ASN B 2 20 ? 3.131 10.621 -5.140 1.00 41.90 151 ASN B N 1
ATOM 1609 C CA . ASN B 2 20 ? 3.364 11.313 -3.863 1.00 42.76 151 ASN B CA 1
ATOM 1610 C C . ASN B 2 20 ? 1.997 11.648 -3.213 1.00 44.50 151 ASN B C 1
ATOM 1611 O O . ASN B 2 20 ? 1.750 11.396 -2.003 1.00 43.29 151 ASN B O 1
ATOM 1616 N N . LYS B 2 21 ? 1.082 12.137 -4.049 1.00 47.39 152 LYS B N 1
ATOM 1617 C CA . LYS B 2 21 ? -0.284 12.428 -3.545 1.00 48.88 152 LYS B CA 1
ATOM 1618 C C . LYS B 2 21 ? -0.985 11.211 -2.917 1.00 49.62 152 LYS B C 1
ATOM 1619 O O . LYS B 2 21 ? -1.510 11.306 -1.809 1.00 52.84 152 LYS B O 1
ATOM 1625 N N . PHE B 2 22 ? -0.859 10.062 -3.614 1.00 46.27 153 PHE B N 1
ATOM 1626 C CA . PHE B 2 22 ? -1.390 8.773 -3.176 1.00 44.85 153 PHE B CA 1
ATOM 1627 C C . PHE B 2 22 ? -0.856 8.381 -1.800 1.00 44.84 153 PHE B C 1
ATOM 1628 O O . PHE B 2 22 ? -1.576 7.946 -0.892 1.00 45.60 153 PHE B O 1
ATOM 1636 N N . PHE B 2 23 ? 0.436 8.543 -1.608 1.00 42.57 154 PHE B N 1
ATOM 1637 C CA . PHE B 2 23 ? 0.998 8.096 -0.289 1.00 38.81 154 PHE B CA 1
ATOM 1638 C C . PHE B 2 23 ? 0.609 9.095 0.792 1.00 44.65 154 PHE B C 1
ATOM 1639 O O . PHE B 2 23 ? 0.452 8.708 1.918 1.00 52.37 154 PHE B O 1
ATOM 1647 N N . GLN B 2 24 ? 0.519 10.348 0.405 1.00 47.40 155 GLN B N 1
ATOM 1648 C CA . GLN B 2 24 ? 0.110 11.380 1.406 1.00 53.47 155 GLN B CA 1
ATOM 1649 C C . GLN B 2 24 ? -1.198 10.936 2.101 1.00 63.22 155 GLN B C 1
ATOM 1650 O O . GLN B 2 24 ? -1.289 10.949 3.330 1.00 76.71 155 GLN B O 1
ATOM 1656 N N . ASP B 2 25 ? -2.167 10.439 1.347 1.00 61.97 156 ASP B N 1
ATOM 1657 C CA . ASP B 2 25 ? -3.443 9.974 1.965 1.00 66.03 156 ASP B CA 1
ATOM 1658 C C . ASP B 2 25 ? -3.388 8.750 2.937 1.00 73.93 156 ASP B C 1
ATOM 1659 O O . ASP B 2 25 ? -3.703 7.621 2.506 1.00 85.45 156 ASP B O 1
ATOM 1664 N N . LYS B 2 26 ? -3.012 8.993 4.220 1.00 72.39 157 LYS B N 1
ATOM 1665 C CA . LYS B 2 26 ? -2.937 7.976 5.328 1.00 67.95 157 LYS B CA 1
ATOM 1666 C C . LYS B 2 26 ? -3.155 8.549 6.711 1.00 68.77 157 LYS B C 1
ATOM 1667 O O . LYS B 2 26 ? -4.138 8.187 7.352 1.00 76.29 157 LYS B O 1
#

Radius of gyration: 15.96 Å; Cα contacts (8 Å, |Δi|>4): 507; chains: 2; bounding box: 41×41×36 Å

Organism: Homo sapiens (NCBI:txid9606)